Protein 7W5C (pdb70)

B-factor: mean 49.22, std 22.4, range [16.49, 152.86]

Sequence (368 aa):
GVATHGGSYVQYNVYGNLFEVSRKYVPPLRPIGRGAYGIVCAATNSETGEEVAIKKIGNAFDNIIDAKRTLREIKLLKHMDHENVIAVKDIIKPPQRENFNDVYIVYELMDTDLHQIIRSNQPLTDDHCRFFLYQLLRGLKYVHSANVLHRDLKPSNLLLNANCDLKLGDFGLARTKSETDFMTEYVVTRWYRAPELLLNCSEYTAAIDIWSVGCILGETMTREPLFPGKDYVHQLRLITELIGSPDDSSLGFLRSDNARRYVRQLPQYPRQNFAARFPNMSAGAVDLLEKMLVFDPSRRITVDEALCHPYLAPLHDINEEPVCVRPFNFDFEQPTLTEENIKELIYRETVKFNPIHRDLKPSNLLIN

Radius of gyration: 21.44 Å; Cα contacts (8 Å, |Δi|>4): 614; chains: 2; bounding box: 55×54×55 Å

Foldseek 3Di:
DDADPVNQWDWDQDPNDIDIFGNQWADPWAFADDFPFWGWIWTARNVVGAIKIKTKGFQQLVFLLSLQLVLQQVQLQCQDDDQQAWHWDAKGFDSDLVDDGMTITITHDFDHWQLCVLQDDDDCDLVLLLLLLLSVLLVVQAQVLLQKAQQDDDRRQWGAHPVSRTHGHRSSQMDGLPQQAQDDDDGPDPLQFAPCNLLRPRHDGSLRVLSSSLQRSVCSQVSDRQQRAPDSLSRLQSLCQAAWQDDPVLCVSDDDVVSVVSSVVHDGHHGDDQCVVRPPDDPLSSVLSNQSSRNRSVRHDHSVVSLVRPSNVVPRDVVRRDYDPNHDDDDSPDPPDHSSVSSVVVSVVNVVRVD/DDPVDPDDDDDDD

Solvent-accessible surface area: 17237 Å² total; per-residue (Å²): 84,100,69,34,87,87,34,46,18,18,60,21,110,10,202,53,58,96,4,41,2,22,156,45,3,47,62,107,47,111,61,55,35,185,49,58,69,8,30,25,2,0,1,31,12,65,121,84,66,69,90,2,7,4,25,28,7,39,102,1,20,79,62,55,89,36,0,30,19,2,0,13,1,0,46,2,4,78,56,13,127,20,124,3,5,3,45,22,86,7,0,8,52,9,42,94,67,148,115,3,74,46,1,15,0,0,16,37,38,16,74,16,18,1,79,88,4,4,177,38,163,24,101,24,66,57,46,5,6,35,23,6,6,13,10,2,0,34,0,0,39,17,0,15,38,0,66,0,0,0,12,12,1,27,3,48,9,1,46,0,36,31,80,0,55,1,34,0,4,30,0,1,10,0,6,14,95,108,21,21,65,126,72,41,21,148,11,90,29,48,81,16,18,0,0,3,9,18,15,93,8,49,107,9,76,25,12,2,0,1,0,6,0,0,2,6,3,0,5,4,32,41,65,112,37,30,3,51,0,176,70,104,72,49,0,1,79,38,0,1,47,10,11,4,30,9,81,109,72,16,3,50,48,7,174,48,115,101,17,74,124,63,3,105,144,18,69,96,62,108,137,63,96,3,64,76,114,11,74,160,78,35,84,22,0,14,58,0,0,49,91,0,2,36,11,13,20,100,151,13,22,68,10,83,98,0,3,87,9,97,5,0,64,77,23,56,56,126,120,100,7,65,72,14,128,186,70,14,126,56,71,2,69,77,132,100,24,64,60,96,50,0,28,64,49,0,47,146,6,0,49,138,60,35,150,134,138,223,136,18,69,16,76,107,8,126,59,196

CATH classification: 1.10.510.10

Structure (mmCIF, N/CA/C/O backbone):
data_7W5C
#
_entry.id   7W5C
#
_cell.length_a   132.950
_cell.length_b   132.950
_cell.length_c   132.950
_cell.angle_alpha   90.00
_cell.angle_beta   90.00
_cell.angle_gamma   90.00
#
_symmetry.space_group_name_H-M   'I 2 3'
#
loop_
_entity.id
_entity.type
_entity.pdbx_description
1 polymer 'Mitogen-activated protein kinase 4'
2 polymer 'Mitogen-activated protein kinase kinase 1'
3 non-polymer 'PHOSPHOAMINOPHOSPHONIC ACID-ADENYLATE ESTER'
4 non-polymer 'MAGNESIUM ION'
5 water water
#
loop_
_atom_site.group_PDB
_atom_site.id
_atom_site.type_symbol
_atom_site.label_atom_id
_atom_site.label_alt_id
_atom_site.label_comp_id
_atom_site.label_asym_id
_atom_site.label_entity_id
_atom_site.label_seq_id
_atom_site.pdbx_PDB_ins_code
_atom_site.Cartn_x
_atom_site.Cartn_y
_atom_site.Cartn_z
_atom_site.occupancy
_atom_site.B_iso_or_equiv
_atom_site.auth_seq_id
_atom_site.auth_comp_id
_atom_site.auth_asym_id
_atom_site.auth_atom_id
_atom_site.pdbx_PDB_model_num
ATOM 1 N N . GLY A 1 1 ? 62.438 49.915 54.079 1.00 87.36 18 GLY A N 1
ATOM 2 C CA . GLY A 1 1 ? 63.579 50.546 53.439 1.00 84.64 18 GLY A CA 1
ATOM 3 C C . GLY A 1 1 ? 64.609 51.026 54.437 1.00 82.83 18 GLY A C 1
ATOM 4 O O . GLY A 1 1 ? 64.301 51.405 55.564 1.00 89.37 18 GLY A O 1
ATOM 5 N N . VAL A 1 2 ? 65.836 50.991 53.960 1.00 80.36 19 VAL A N 1
ATOM 6 C CA . VAL A 1 2 ? 67.004 51.387 54.684 1.00 82.08 19 VAL A CA 1
ATOM 7 C C . VAL A 1 2 ? 67.686 52.282 53.717 1.00 86.04 19 VAL A C 1
ATOM 8 O O . VAL A 1 2 ? 68.129 51.825 52.687 1.00 96.71 19 VAL A O 1
ATOM 12 N N . ALA A 1 3 ? 67.773 53.555 54.024 1.00 77.02 20 ALA A N 1
ATOM 13 C CA . ALA A 1 3 ? 68.425 54.471 53.114 1.00 74.67 20 ALA A CA 1
ATOM 14 C C . ALA A 1 3 ? 69.911 54.225 53.109 1.00 70.77 20 ALA A C 1
ATOM 15 O O . ALA A 1 3 ? 70.459 53.950 54.139 1.00 68.82 20 ALA A O 1
ATOM 17 N N . THR A 1 4 ? 70.575 54.314 51.963 1.00 66.77 21 THR A N 1
ATOM 18 C CA . THR A 1 4 ? 72.012 54.159 52.000 1.00 73.36 21 THR A CA 1
ATOM 19 C C . THR A 1 4 ? 72.651 55.210 51.112 1.00 72.29 21 THR A C 1
ATOM 20 O O . THR A 1 4 ? 71.966 56.026 50.493 1.00 71.59 21 THR A O 1
ATOM 24 N N . HIS A 1 5 ? 73.979 55.151 51.027 1.00 75.89 22 HIS A N 1
ATOM 25 C CA . HIS A 1 5 ? 74.768 56.059 50.198 1.00 78.96 22 HIS A CA 1
ATOM 26 C C . HIS A 1 5 ? 74.341 57.511 50.414 1.00 84.09 22 HIS A C 1
ATOM 27 O O . HIS A 1 5 ? 74.144 58.281 49.470 1.00 78.62 22 HIS A O 1
ATOM 34 N N . GLY A 1 6 ? 74.182 57.873 51.689 1.00 96.46 23 GLY A N 1
ATOM 35 C CA . GLY A 1 6 ? 73.802 59.220 52.069 1.00 95.24 23 GLY A CA 1
ATOM 36 C C . GLY A 1 6 ? 72.332 59.546 51.945 1.00 91.29 23 GLY A C 1
ATOM 37 O O . GLY A 1 6 ? 71.966 60.724 51.989 1.00 92.49 23 GLY A O 1
ATOM 38 N N . GLY A 1 7 ? 71.472 58.540 51.800 1.00 83.25 24 GLY A N 1
ATOM 39 C CA . GLY A 1 7 ? 70.063 58.771 51.578 1.00 78.58 24 GLY A CA 1
ATOM 40 C C . GLY A 1 7 ? 69.659 58.873 50.125 1.00 77.97 24 GLY A C 1
ATOM 41 O O . GLY A 1 7 ? 68.460 58.991 49.840 1.00 82.37 24 GLY A O 1
ATOM 42 N N . SER A 1 8 ? 70.617 58.822 49.196 1.00 70.59 25 SER A N 1
ATOM 43 C CA . SER A 1 8 ? 70.294 58.933 47.775 1.00 67.99 25 SER A CA 1
ATOM 44 C C . SER A 1 8 ? 69.647 57.661 47.235 1.00 58.90 25 SER A C 1
ATOM 45 O O . SER A 1 8 ? 68.927 57.709 46.231 1.00 55.44 25 SER A O 1
ATOM 48 N N . TYR A 1 9 ? 69.901 56.523 47.873 1.00 46.29 26 TYR A N 1
ATOM 49 C CA . TYR A 1 9 ? 69.291 55.263 47.495 1.00 45.70 26 TYR A CA 1
ATOM 50 C C . TYR A 1 9 ? 68.652 54.644 48.723 1.00 51.09 26 TYR A C 1
ATOM 51 O O . TYR A 1 9 ? 68.928 55.030 49.859 1.00 58.81 26 TYR A O 1
ATOM 60 N N . VAL A 1 10 ? 67.790 53.675 48.476 1.00 52.86 27 VAL A N 1
ATOM 61 C CA . VAL A 1 10 ? 67.093 52.957 49.529 1.00 53.23 27 VAL A CA 1
ATOM 62 C C . VAL A 1 10 ? 67.040 51.504 49.094 1.00 51.41 27 VAL A C 1
ATOM 63 O O . VAL A 1 10 ? 66.847 51.207 47.909 1.00 49.13 27 VAL A O 1
ATOM 67 N N . GLN A 1 11 ? 67.277 50.604 50.041 1.00 48.12 28 GLN A N 1
ATOM 68 C CA . GLN A 1 11 ? 67.144 49.177 49.811 1.00 52.22 28 GLN A CA 1
ATOM 69 C C . GLN A 1 11 ? 65.816 48.707 50.370 1.00 48.72 28 GLN A C 1
ATOM 70 O O . GLN A 1 11 ? 65.419 49.099 51.473 1.00 51.17 28 GLN A O 1
ATOM 76 N N . TYR A 1 12 ? 65.135 47.872 49.602 1.00 40.16 29 TYR A N 1
ATOM 77 C CA . TYR A 1 12 ? 63.899 47.249 50.032 1.00 41.35 29 TYR A CA 1
ATOM 78 C C . TYR A 1 12 ? 64.089 45.744 49.997 1.00 47.47 29 TYR A C 1
ATOM 79 O O . TYR A 1 12 ? 64.822 45.220 49.157 1.00 53.15 29 TYR A O 1
ATOM 88 N N . ASN A 1 13 ? 63.438 45.045 50.914 1.00 46.23 30 ASN A N 1
ATOM 89 C CA . ASN A 1 13 ? 63.485 43.594 50.928 1.00 42.05 30 ASN A CA 1
ATOM 90 C C . ASN A 1 13 ? 62.193 43.092 50.302 1.00 45.44 30 ASN A C 1
ATOM 91 O O . ASN A 1 13 ? 61.114 43.285 50.864 1.00 47.47 30 ASN A O 1
ATOM 96 N N . VAL A 1 14 ? 62.304 42.443 49.144 1.00 51.96 31 VAL A N 1
ATOM 97 C CA . VAL A 1 14 ? 61.155 41.891 48.430 1.00 43.71 31 VAL A CA 1
ATOM 98 C C . VAL A 1 14 ? 61.331 40.378 48.401 1.00 43.85 31 VAL A C 1
ATOM 99 O O . VAL A 1 14 ? 62.066 39.843 47.565 1.00 45.02 31 VAL A O 1
ATOM 103 N N . TYR A 1 15 ? 60.658 39.686 49.321 1.00 48.47 32 TYR A N 1
ATOM 104 C CA . TYR A 1 15 ? 60.723 38.223 49.440 1.00 44.05 32 TYR A CA 1
ATOM 105 C C . TYR A 1 15 ? 62.163 37.704 49.432 1.00 42.90 32 TYR A C 1
ATOM 106 O O . TYR A 1 15 ? 62.486 36.697 48.804 1.00 38.48 32 TYR A O 1
ATOM 115 N N . GLY A 1 16 ? 63.036 38.381 50.178 1.00 40.66 33 GLY A N 1
ATOM 116 C CA . GLY A 1 16 ? 64.410 37.984 50.314 1.00 46.45 33 GLY A CA 1
ATOM 117 C C . GLY A 1 16 ? 65.351 38.689 49.356 1.00 58.90 33 GLY A C 1
ATOM 118 O O . GLY A 1 16 ? 66.526 38.886 49.691 1.00 67.71 33 GLY A O 1
ATOM 119 N N . ASN A 1 17 ? 64.865 39.083 48.181 1.00 50.67 34 ASN A N 1
ATOM 120 C CA . ASN A 1 17 ? 65.704 39.801 47.233 1.00 52.05 34 ASN A CA 1
ATOM 121 C C . ASN A 1 17 ? 65.755 41.278 47.588 1.00 46.06 34 ASN A C 1
ATOM 122 O O . ASN A 1 17 ? 64.716 41.918 47.803 1.00 44.56 34 ASN A O 1
ATOM 127 N N . LEU A 1 18 ? 66.972 41.804 47.666 1.00 43.09 35 LEU A N 1
ATOM 128 C CA . LEU A 1 18 ? 67.220 43.200 47.993 1.00 48.22 35 LEU A CA 1
ATOM 129 C C . LEU A 1 18 ? 67.165 44.032 46.719 1.00 48.42 35 LEU A C 1
ATOM 130 O O . LEU A 1 18 ? 67.964 43.828 45.797 1.00 54.31 35 LEU A O 1
ATOM 135 N N . PHE A 1 19 ? 66.212 44.950 46.660 1.00 47.30 36 PHE A N 1
ATOM 136 C CA . PHE A 1 19 ? 66.165 45.973 45.628 1.00 49.03 36 PHE A CA 1
ATOM 137 C C . PHE A 1 19 ? 66.814 47.231 46.187 1.00 46.12 36 PHE A C 1
ATOM 138 O O . PHE A 1 19 ? 66.350 47.770 47.194 1.00 45.95 36 PHE A O 1
ATOM 146 N N . GLU A 1 20 ? 67.880 47.694 45.549 1.00 42.98 37 GLU A N 1
ATOM 147 C CA . GLU A 1 20 ? 68.460 48.997 45.865 1.00 46.39 37 GLU A CA 1
ATOM 148 C C . GLU A 1 20 ? 68.161 49.941 44.710 1.00 45.88 37 GLU A C 1
ATOM 149 O O . GLU A 1 20 ? 68.671 49.754 43.602 1.00 42.70 37 GLU A O 1
ATOM 155 N N . VAL A 1 21 ? 67.344 50.960 44.977 1.00 41.35 38 VAL A N 1
ATOM 156 C CA . VAL A 1 21 ? 66.831 51.847 43.944 1.00 38.42 38 VAL A CA 1
ATOM 157 C C . VAL A 1 21 ? 66.949 53.279 44.443 1.00 42.92 38 VAL A C 1
ATOM 158 O O . VAL A 1 21 ? 67.120 53.532 45.640 1.00 47.00 38 VAL A O 1
ATOM 162 N N . SER A 1 22 ? 66.831 54.223 43.509 1.00 41.74 39 SER A N 1
ATOM 163 C CA . SER A 1 22 ? 66.900 55.627 43.877 1.00 38.82 39 SER A CA 1
ATOM 164 C C . SER A 1 22 ? 65.684 56.017 44.712 1.00 44.87 39 SER A C 1
ATOM 165 O O . SER A 1 22 ? 64.630 55.369 44.677 1.00 44.27 39 SER A O 1
ATOM 168 N N . ARG A 1 23 ? 65.853 57.100 45.475 1.00 44.37 40 ARG A N 1
ATOM 169 C CA . ARG A 1 23 ? 64.954 57.409 46.584 1.00 47.96 40 ARG A CA 1
ATOM 170 C C . ARG A 1 23 ? 63.528 57.685 46.126 1.00 42.40 40 ARG A C 1
ATOM 171 O O . ARG A 1 23 ? 62.588 57.497 46.904 1.00 38.29 40 ARG A O 1
ATOM 179 N N . LYS A 1 24 ? 63.336 58.148 44.888 1.00 44.93 41 LYS A N 1
ATOM 180 C CA . LYS A 1 24 ? 61.989 58.520 44.461 1.00 42.87 41 LYS A CA 1
ATOM 181 C C . LYS A 1 24 ? 61.071 57.317 44.289 1.00 43.04 41 LYS A C 1
ATOM 182 O O . LYS A 1 24 ? 59.854 57.502 44.189 1.00 47.56 41 LYS A O 1
ATOM 188 N N . TYR A 1 25 ? 61.618 56.106 44.242 1.00 38.51 42 TYR A N 1
ATOM 189 C CA . TYR A 1 25 ? 60.819 54.891 44.131 1.00 37.17 42 TYR A CA 1
ATOM 190 C C . TYR A 1 25 ? 60.461 54.398 45.528 1.00 43.21 42 TYR A C 1
ATOM 191 O O . TYR A 1 25 ? 61.353 54.078 46.325 1.00 40.71 42 TYR A O 1
ATOM 200 N N . VAL A 1 26 ? 59.162 54.339 45.812 1.00 39.58 43 VAL A N 1
ATOM 201 C CA . VAL A 1 26 ? 58.646 54.003 47.139 1.00 46.37 43 VAL A CA 1
ATOM 202 C C . VAL A 1 26 ? 57.641 52.866 47.014 1.00 45.95 43 VAL A C 1
ATOM 203 O O . VAL A 1 26 ? 57.109 52.597 45.926 1.00 41.97 43 VAL A O 1
ATOM 207 N N . PRO A 1 27 ? 57.336 52.183 48.131 1.00 49.30 44 PRO A N 1
ATOM 208 C CA . PRO A 1 27 ? 56.284 51.162 48.178 1.00 51.03 44 PRO A CA 1
ATOM 209 C C . PRO A 1 27 ? 54.885 51.758 48.022 1.00 48.92 44 PRO A C 1
ATOM 210 O O . PRO A 1 27 ? 54.777 52.980 47.991 1.00 47.90 44 PRO A O 1
ATOM 214 N N . PRO A 1 28 ? 53.830 50.917 47.898 1.00 52.91 45 PRO A N 1
ATOM 215 C CA . PRO A 1 28 ? 53.794 49.441 47.930 1.00 45.42 45 PRO A CA 1
ATOM 216 C C . PRO A 1 28 ? 54.620 48.786 46.825 1.00 51.70 45 PRO A C 1
ATOM 217 O O . PRO A 1 28 ? 54.657 49.280 45.705 1.00 53.82 45 PRO A O 1
ATOM 221 N N . LEU A 1 29 ? 55.302 47.701 47.177 1.00 53.82 46 LEU A N 1
ATOM 222 C CA . LEU A 1 29 ? 56.123 46.921 46.262 1.00 47.31 46 LEU A CA 1
ATOM 223 C C . LEU A 1 29 ? 55.433 45.588 46.027 1.00 55.66 46 LEU A C 1
ATOM 224 O O . LEU A 1 29 ? 55.247 44.806 46.963 1.00 66.14 46 LEU A O 1
ATOM 229 N N . ARG A 1 30 ? 55.063 45.328 44.782 1.00 53.88 47 ARG A N 1
ATOM 230 C CA . ARG A 1 30 ? 54.303 44.143 44.432 1.00 46.84 47 ARG A CA 1
ATOM 231 C C . ARG A 1 30 ? 55.139 43.289 43.485 1.00 47.49 47 ARG A C 1
ATOM 232 O O . ARG A 1 30 ? 55.469 43.749 42.380 1.00 44.72 47 ARG A O 1
ATOM 240 N N . PRO A 1 31 ? 55.543 42.079 43.874 1.00 47.17 48 PRO A N 1
ATOM 241 C CA . PRO A 1 31 ? 56.183 41.160 42.918 1.00 34.93 48 PRO A CA 1
ATOM 242 C C . PRO A 1 31 ? 55.208 40.816 41.807 1.00 35.13 48 PRO A C 1
ATOM 243 O O . PRO A 1 31 ? 54.102 40.345 42.070 1.00 38.77 48 PRO A O 1
ATOM 247 N N . ILE A 1 32 ? 55.609 41.049 40.554 1.00 29.46 49 ILE A N 1
ATOM 248 C CA . ILE A 1 32 ? 54.710 40.797 39.431 1.00 37.50 49 ILE A CA 1
ATOM 249 C C . ILE A 1 32 ? 55.302 39.854 38.394 1.00 39.94 49 ILE A C 1
ATOM 250 O O . ILE A 1 32 ? 54.663 39.602 37.370 1.00 46.35 49 ILE A O 1
ATOM 255 N N . GLY A 1 33 ? 56.489 39.316 38.626 1.00 36.28 50 GLY A N 1
ATOM 256 C CA . GLY A 1 33 ? 57.023 38.348 37.705 1.00 38.86 50 GLY A CA 1
ATOM 257 C C . GLY A 1 33 ? 58.477 38.026 37.963 1.00 42.79 50 GLY A C 1
ATOM 258 O O . GLY A 1 33 ? 59.196 38.792 38.609 1.00 46.59 50 GLY A O 1
ATOM 259 N N . ARG A 1 34 ? 58.904 36.873 37.462 1.00 44.63 51 ARG A N 1
ATOM 260 C CA . ARG A 1 34 ? 60.282 36.410 37.589 1.00 48.22 51 ARG A CA 1
ATOM 261 C C . ARG A 1 34 ? 60.596 35.597 36.345 1.00 51.86 51 ARG A C 1
ATOM 262 O O . ARG A 1 34 ? 59.883 34.639 36.038 1.00 56.32 51 ARG A O 1
ATOM 270 N N . GLY A 1 35 ? 61.641 35.991 35.617 1.00 45.59 52 GLY A N 1
ATOM 271 C CA . GLY A 1 35 ? 62.104 35.263 34.471 1.00 40.50 52 GLY A CA 1
ATOM 272 C C . GLY A 1 35 ? 63.454 34.614 34.701 1.00 46.21 52 GLY A C 1
ATOM 273 O O . GLY A 1 35 ? 63.909 34.426 35.838 1.00 50.86 52 GLY A O 1
ATOM 274 N N . ALA A 1 36 ? 64.118 34.279 33.596 1.00 44.86 53 ALA A N 1
ATOM 275 C CA . ALA A 1 36 ? 65.440 33.674 33.679 1.00 43.80 53 ALA A CA 1
ATOM 276 C C . ALA A 1 36 ? 66.494 34.681 34.121 1.00 47.25 53 ALA A C 1
ATOM 277 O O . ALA A 1 36 ? 67.500 34.302 34.727 1.00 47.20 53 ALA A O 1
ATOM 279 N N . TYR A 1 37 ? 66.285 35.961 33.840 1.00 53.31 54 TYR A N 1
ATOM 280 C CA . TYR A 1 37 ? 67.301 36.963 34.115 1.00 54.88 54 TYR A CA 1
ATOM 281 C C . TYR A 1 37 ? 66.835 38.071 35.038 1.00 50.07 54 TYR A C 1
ATOM 282 O O . TYR A 1 37 ? 67.641 38.567 35.825 1.00 63.83 54 TYR A O 1
ATOM 291 N N . GLY A 1 38 ? 65.577 38.469 34.975 1.00 42.54 55 GLY A N 1
ATOM 292 C CA . GLY A 1 38 ? 65.078 39.577 35.774 1.00 46.85 55 GLY A CA 1
ATOM 293 C C . GLY A 1 38 ? 64.076 39.135 36.823 1.00 46.96 55 GLY A C 1
ATOM 294 O O . GLY A 1 38 ? 63.283 38.221 36.585 1.00 47.32 55 GLY A O 1
ATOM 295 N N . ILE A 1 39 ? 64.132 39.781 37.989 1.00 52.45 56 ILE A N 1
ATOM 296 C CA . ILE A 1 39 ? 63.046 39.770 38.964 1.00 42.69 56 ILE A CA 1
ATOM 297 C C . ILE A 1 39 ? 62.372 41.134 38.917 1.00 41.13 56 ILE A C 1
ATOM 298 O O . ILE A 1 39 ? 63.043 42.171 39.012 1.00 43.36 56 ILE A O 1
ATOM 303 N N . VAL A 1 40 ? 61.046 41.131 38.773 1.00 35.20 57 VAL A N 1
ATOM 304 C CA . VAL A 1 40 ? 60.288 42.318 38.412 1.00 34.96 57 VAL A CA 1
ATOM 305 C C . VAL A 1 40 ? 59.313 42.654 39.520 1.00 38.19 57 VAL A C 1
ATOM 306 O O . VAL A 1 40 ? 58.562 41.789 39.986 1.00 35.12 57 VAL A O 1
ATOM 310 N N . CYS A 1 41 ? 59.281 43.929 39.883 1.00 40.07 58 CYS A N 1
ATOM 311 C CA . CYS A 1 41 ? 58.513 44.405 41.016 1.00 41.43 58 CYS A CA 1
ATOM 312 C C . CYS A 1 41 ? 57.869 45.739 40.668 1.00 33.34 58 CYS A C 1
ATOM 313 O O . CYS A 1 41 ? 58.554 46.657 40.207 1.00 38.92 58 CYS A O 1
ATOM 316 N N . ALA A 1 42 ? 56.559 45.841 40.878 1.00 34.65 59 ALA A N 1
ATOM 317 C CA . ALA A 1 42 ? 55.879 47.122 40.738 1.00 40.70 59 ALA A CA 1
ATOM 318 C C . ALA A 1 42 ? 56.183 48.016 41.934 1.00 39.24 59 ALA A C 1
ATOM 319 O O . ALA A 1 42 ? 56.340 47.544 43.063 1.00 44.36 59 ALA A O 1
ATOM 321 N N . ALA A 1 43 ? 56.252 49.319 41.675 1.00 32.34 60 ALA A N 1
ATOM 322 C CA . ALA A 1 43 ? 56.529 50.317 42.702 1.00 33.77 60 ALA A CA 1
ATOM 323 C C . ALA A 1 43 ? 55.893 51.627 42.271 1.00 37.56 60 ALA A C 1
ATOM 324 O O . ALA A 1 43 ? 55.344 51.739 41.171 1.00 39.17 60 ALA A O 1
ATOM 326 N N . THR A 1 44 ? 56.020 52.639 43.121 1.00 36.42 61 THR A N 1
ATOM 327 C CA . THR A 1 44 ? 55.515 53.973 42.833 1.00 35.50 61 THR A CA 1
ATOM 328 C C . THR A 1 44 ? 56.671 54.937 42.601 1.00 40.35 61 THR A C 1
ATOM 329 O O . THR A 1 44 ? 57.659 54.928 43.344 1.00 46.69 61 THR A O 1
ATOM 333 N N . ASN A 1 45 ? 56.558 55.767 41.565 1.00 41.30 62 ASN A N 1
ATOM 334 C CA . ASN A 1 45 ? 57.434 56.927 41.437 1.00 43.51 62 ASN A CA 1
ATOM 335 C C . ASN A 1 45 ? 56.766 58.079 42.175 1.00 46.52 62 ASN A C 1
ATOM 336 O O . ASN A 1 45 ? 55.758 58.619 41.706 1.00 45.74 62 ASN A O 1
ATOM 341 N N . SER A 1 46 ? 57.327 58.455 43.333 1.00 43.75 63 SER A N 1
ATOM 342 C CA . SER A 1 46 ? 56.725 59.504 44.149 1.00 50.50 63 SER A CA 1
ATOM 343 C C . SER A 1 46 ? 56.883 60.883 43.533 1.00 56.94 63 SER A C 1
ATOM 344 O O . SER A 1 46 ? 56.095 61.783 43.846 1.00 64.06 63 SER A O 1
ATOM 347 N N . GLU A 1 47 ? 57.885 61.074 42.677 1.00 58.51 64 GLU A N 1
ATOM 348 C CA . GLU A 1 47 ? 58.059 62.375 42.047 1.00 58.27 64 GLU A CA 1
ATOM 349 C C . GLU A 1 47 ? 57.007 62.624 40.974 1.00 62.47 64 GLU A C 1
ATOM 350 O O . GLU A 1 47 ? 56.648 63.777 40.718 1.00 67.95 64 GLU A O 1
ATOM 356 N N . THR A 1 48 ? 56.495 61.575 40.333 1.00 59.09 65 THR A N 1
ATOM 357 C CA . THR A 1 48 ? 55.494 61.768 39.296 1.00 52.32 65 THR A CA 1
ATOM 358 C C . THR A 1 48 ? 54.130 61.204 39.655 1.00 49.04 65 THR A C 1
ATOM 359 O O . THR A 1 48 ? 53.171 61.427 38.908 1.00 58.31 65 THR A O 1
ATOM 363 N N . GLY A 1 49 ? 54.007 60.509 40.779 1.00 43.26 66 GLY A N 1
ATOM 364 C CA . GLY A 1 49 ? 52.743 59.890 41.122 1.00 38.75 66 GLY A CA 1
ATOM 365 C C . GLY A 1 49 ? 52.320 58.754 40.211 1.00 46.88 66 GLY A C 1
ATOM 366 O O . GLY A 1 49 ? 51.119 58.563 40.005 1.00 47.97 66 GLY A O 1
ATOM 367 N N . GLU A 1 50 ? 53.269 57.975 39.678 1.00 42.17 67 GLU A N 1
ATOM 368 C CA . GLU A 1 50 ? 52.962 56.872 38.775 1.00 40.92 67 GLU A CA 1
ATOM 369 C C . GLU A 1 50 ? 53.414 55.534 39.349 1.00 43.08 67 GLU A C 1
ATOM 370 O O . GLU A 1 50 ? 54.403 55.444 40.081 1.00 42.45 67 GLU A O 1
ATOM 376 N N . GLU A 1 51 ? 52.675 54.495 38.996 1.00 46.99 68 GLU A N 1
ATOM 377 C CA . GLU A 1 51 ? 53.117 53.129 39.224 1.00 45.12 68 GLU A CA 1
ATOM 378 C C . GLU A 1 51 ? 54.034 52.703 38.080 1.00 39.64 68 GLU A C 1
ATOM 379 O O . GLU A 1 51 ? 53.840 53.105 36.926 1.00 41.16 68 GLU A O 1
ATOM 385 N N . VAL A 1 52 ? 55.069 51.921 38.409 1.00 32.64 69 VAL A N 1
ATOM 386 C CA . VAL A 1 52 ? 56.089 51.528 37.441 1.00 33.23 69 VAL A CA 1
ATOM 387 C C . VAL A 1 52 ? 56.460 50.080 37.712 1.00 34.32 69 VAL A C 1
ATOM 388 O O . VAL A 1 52 ? 56.184 49.544 38.782 1.00 34.84 69 VAL A O 1
ATOM 392 N N . ALA A 1 53 ? 57.067 49.433 36.717 1.00 28.58 70 ALA A N 1
ATOM 393 C CA . ALA A 1 53 ? 57.619 48.091 36.880 1.00 27.68 70 ALA A CA 1
ATOM 394 C C . ALA A 1 53 ? 59.147 48.191 36.912 1.00 31.77 70 ALA A C 1
ATOM 395 O O . ALA A 1 53 ? 59.764 48.653 35.947 1.00 29.88 70 ALA A O 1
ATOM 397 N N . ILE A 1 54 ? 59.754 47.801 38.032 1.00 31.43 71 ILE A N 1
ATOM 398 C CA . ILE A 1 54 ? 61.203 47.822 38.181 1.00 29.84 71 ILE A CA 1
ATOM 399 C C . ILE A 1 54 ? 61.699 46.403 38.015 1.00 35.36 71 ILE A C 1
ATOM 400 O O . ILE A 1 54 ? 61.337 45.525 38.808 1.00 39.82 71 ILE A O 1
ATOM 405 N N . LYS A 1 55 ? 62.535 46.171 37.009 1.00 29.02 72 LYS A N 1
ATOM 406 C CA . LYS A 1 55 ? 63.124 44.856 36.795 1.00 31.20 72 LYS A CA 1
ATOM 407 C C . LYS A 1 55 ? 64.562 44.872 37.296 1.00 37.51 72 LYS A C 1
ATOM 408 O O . LYS A 1 55 ? 65.394 45.633 36.782 1.00 37.94 72 LYS A O 1
ATOM 414 N N . LYS A 1 56 ? 64.856 44.045 38.289 1.00 38.34 73 LYS A N 1
ATOM 415 C CA . LYS A 1 56 ? 66.233 43.879 38.751 1.00 36.39 73 LYS A CA 1
ATOM 416 C C . LYS A 1 56 ? 66.885 42.756 37.962 1.00 42.28 73 LYS A C 1
ATOM 417 O O . LYS A 1 56 ? 66.365 41.630 37.931 1.00 43.33 73 LYS A O 1
ATOM 423 N N . ILE A 1 57 ? 68.014 43.058 37.327 1.00 35.77 74 ILE A N 1
ATOM 424 C CA . ILE A 1 57 ? 68.826 42.055 36.652 1.00 36.10 74 ILE A CA 1
ATOM 425 C C . ILE A 1 57 ? 70.082 41.875 37.495 1.00 40.48 74 ILE A C 1
ATOM 426 O O . ILE A 1 57 ? 70.983 42.725 37.490 1.00 39.89 74 ILE A O 1
ATOM 431 N N . GLY A 1 58 ? 70.135 40.774 38.246 1.00 39.39 75 GLY A N 1
ATOM 432 C CA . GLY A 1 58 ? 71.277 40.525 39.115 1.00 41.76 75 GLY A CA 1
ATOM 433 C C . GLY A 1 58 ? 72.478 40.023 38.321 1.00 44.24 75 GLY A C 1
ATOM 434 O O . GLY A 1 58 ? 72.349 39.197 37.417 1.00 41.74 75 GLY A O 1
ATOM 435 N N . ASN A 1 59 ? 73.661 40.538 38.669 1.00 38.40 76 ASN A N 1
ATOM 436 C CA . ASN A 1 59 ? 74.915 40.028 38.102 1.00 45.27 76 ASN A CA 1
ATOM 437 C C . ASN A 1 59 ? 74.907 40.172 36.587 1.00 52.19 76 ASN A C 1
ATOM 438 O O . ASN A 1 59 ? 75.151 39.214 35.852 1.00 60.11 76 ASN A O 1
ATOM 443 N N . ALA A 1 60 ? 74.577 41.377 36.117 1.00 47.94 77 ALA A N 1
ATOM 444 C CA . ALA A 1 60 ? 74.326 41.546 34.693 1.00 54.12 77 ALA A CA 1
ATOM 445 C C . ALA A 1 60 ? 75.597 41.429 33.871 1.00 55.60 77 ALA A C 1
ATOM 446 O O . ALA A 1 60 ? 75.521 41.071 32.695 1.00 57.53 77 ALA A O 1
ATOM 448 N N . PHE A 1 61 ? 76.755 41.679 34.472 1.00 59.82 78 PHE A N 1
ATOM 449 C CA . PHE A 1 61 ? 78.016 41.780 33.751 1.00 64.90 78 PHE A CA 1
ATOM 450 C C . PHE A 1 61 ? 78.984 40.662 34.130 1.00 71.28 78 PHE A C 1
ATOM 451 O O . PHE A 1 61 ? 80.198 40.862 34.180 1.00 79.42 78 PHE A O 1
ATOM 459 N N . ASP A 1 62 ? 78.462 39.465 34.400 1.00 70.49 79 ASP A N 1
ATOM 460 C CA . ASP A 1 62 ? 79.337 38.371 34.808 1.00 71.90 79 ASP A CA 1
ATOM 461 C C . ASP A 1 62 ? 80.046 37.742 33.613 1.00 74.11 79 ASP A C 1
ATOM 462 O O . ASP A 1 62 ? 81.197 37.311 33.730 1.00 76.68 79 ASP A O 1
ATOM 467 N N . ASN A 1 63 ? 79.379 37.678 32.463 1.00 69.85 80 ASN A N 1
ATOM 468 C CA . ASN A 1 63 ? 79.988 37.181 31.240 1.00 64.94 80 ASN A CA 1
ATOM 469 C C . ASN A 1 63 ? 79.456 37.974 30.052 1.00 63.35 80 ASN A C 1
ATOM 470 O O . ASN A 1 63 ? 78.472 38.713 30.158 1.00 62.15 80 ASN A O 1
ATOM 475 N N . ILE A 1 64 ? 80.104 37.785 28.898 1.00 52.76 81 ILE A N 1
ATOM 476 C CA . ILE A 1 64 ? 79.798 38.605 27.729 1.00 51.81 81 ILE A CA 1
ATOM 477 C C . ILE A 1 64 ? 78.385 38.339 27.203 1.00 52.12 81 ILE A C 1
ATOM 478 O O . ILE A 1 64 ? 77.746 39.243 26.664 1.00 51.83 81 ILE A O 1
ATOM 483 N N . ILE A 1 65 ? 77.855 37.128 27.381 1.00 57.27 82 ILE A N 1
ATOM 484 C CA . ILE A 1 65 ? 76.539 36.819 26.829 1.00 54.69 82 ILE A CA 1
ATOM 485 C C . ILE A 1 65 ? 75.439 37.499 27.631 1.00 53.27 82 ILE A C 1
ATOM 486 O O . ILE A 1 65 ? 74.484 38.032 27.057 1.00 53.45 82 ILE A O 1
ATOM 491 N N . ASP A 1 66 ? 75.542 37.492 28.962 1.00 58.87 83 ASP A N 1
ATOM 492 C CA . ASP A 1 66 ? 74.548 38.192 29.776 1.00 56.59 83 ASP A CA 1
ATOM 493 C C . ASP A 1 66 ? 74.635 39.700 29.578 1.00 48.68 83 ASP A C 1
ATOM 494 O O . ASP A 1 66 ? 73.608 40.386 29.535 1.00 47.49 83 ASP A O 1
ATOM 499 N N . ALA A 1 67 ? 75.858 40.225 29.458 1.00 43.84 84 ALA A N 1
ATOM 500 C CA . ALA A 1 67 ? 76.062 41.644 29.207 1.00 41.60 84 ALA A CA 1
ATOM 501 C C . ALA A 1 67 ? 75.367 42.085 27.922 1.00 44.92 84 ALA A C 1
ATOM 502 O O . ALA A 1 67 ? 74.663 43.104 27.898 1.00 48.54 84 ALA A O 1
ATOM 504 N N . LYS A 1 68 ? 75.557 41.329 26.839 1.00 34.87 85 LYS A N 1
ATOM 505 C CA . LYS A 1 68 ? 74.994 41.735 25.560 1.00 36.55 85 LYS A CA 1
ATOM 506 C C . LYS A 1 68 ? 73.469 41.717 25.594 1.00 34.15 85 LYS A C 1
ATOM 507 O O . LYS A 1 68 ? 72.827 42.625 25.062 1.00 37.66 85 LYS A O 1
ATOM 513 N N . ARG A 1 69 ? 72.872 40.718 26.249 1.00 37.60 86 ARG A N 1
ATOM 514 C CA . ARG A 1 69 ? 71.412 40.665 26.316 1.00 40.77 86 ARG A CA 1
ATOM 515 C C . ARG A 1 69 ? 70.857 41.884 27.045 1.00 39.22 86 ARG A C 1
ATOM 516 O O . ARG A 1 69 ? 69.878 42.494 26.598 1.00 42.16 86 ARG A O 1
ATOM 524 N N . THR A 1 70 ? 71.506 42.282 28.143 1.00 37.19 87 THR A N 1
ATOM 525 C CA . THR A 1 70 ? 71.120 43.508 28.831 1.00 39.39 87 THR A CA 1
ATOM 526 C C . THR A 1 70 ? 71.336 44.735 27.954 1.00 39.47 87 THR A C 1
ATOM 527 O O . THR A 1 70 ? 70.563 45.696 28.033 1.00 38.35 87 THR A O 1
ATOM 531 N N . LEU A 1 71 ? 72.378 44.730 27.116 1.00 35.66 88 LEU A N 1
ATOM 532 C CA . LEU A 1 71 ? 72.588 45.874 26.240 1.00 38.72 88 LEU A CA 1
ATOM 533 C C . LEU A 1 71 ? 71.537 45.921 25.130 1.00 36.68 88 LEU A C 1
ATOM 534 O O . LEU A 1 71 ? 71.094 47.010 24.740 1.00 35.49 88 LEU A O 1
ATOM 539 N N . ARG A 1 72 ? 71.122 44.754 24.617 1.00 30.44 89 ARG A N 1
ATOM 540 C CA . ARG A 1 72 ? 70.128 44.725 23.541 1.00 40.60 89 ARG A CA 1
ATOM 541 C C . ARG A 1 72 ? 68.778 45.182 24.047 1.00 33.26 89 ARG A C 1
ATOM 542 O O . ARG A 1 72 ? 68.066 45.933 23.370 1.00 38.11 89 ARG A O 1
ATOM 550 N N . GLU A 1 73 ? 68.393 44.683 25.218 1.00 33.56 90 GLU A N 1
ATOM 551 C CA . GLU A 1 73 ? 67.128 45.061 25.827 1.00 28.90 90 GLU A CA 1
ATOM 552 C C . GLU A 1 73 ? 67.022 46.569 25.929 1.00 34.31 90 GLU A C 1
ATOM 553 O O . GLU A 1 73 ? 66.000 47.167 25.575 1.00 42.03 90 GLU A O 1
ATOM 559 N N . ILE A 1 74 ? 68.095 47.206 26.389 1.00 29.14 91 ILE A N 1
ATOM 560 C CA . ILE A 1 74 ? 68.050 48.635 26.651 1.00 27.05 91 ILE A CA 1
ATOM 561 C C . ILE A 1 74 ? 68.064 49.416 25.338 1.00 36.87 91 ILE A C 1
ATOM 562 O O . ILE A 1 74 ? 67.263 50.339 25.140 1.00 34.65 91 ILE A O 1
ATOM 567 N N . LYS A 1 75 ? 68.964 49.052 24.413 1.00 30.69 92 LYS A N 1
ATOM 568 C CA . LYS A 1 75 ? 69.106 49.849 23.192 1.00 32.94 92 LYS A CA 1
ATOM 569 C C . LYS A 1 75 ? 67.887 49.690 22.294 1.00 37.66 92 LYS A C 1
ATOM 570 O O . LYS A 1 75 ? 67.348 50.678 21.784 1.00 45.69 92 LYS A O 1
ATOM 576 N N . LEU A 1 76 ? 67.430 48.455 22.096 1.00 30.94 93 LEU A N 1
ATOM 577 C CA . LEU A 1 76 ? 66.242 48.245 21.278 1.00 32.31 93 LEU A CA 1
ATOM 578 C C . LEU A 1 76 ? 65.035 48.981 21.850 1.00 37.97 93 LEU A C 1
ATOM 579 O O . LEU A 1 76 ? 64.291 49.629 21.108 1.00 34.71 93 LEU A O 1
ATOM 584 N N . LEU A 1 77 ? 64.828 48.914 23.168 1.00 37.94 94 LEU A N 1
ATOM 585 C CA . LEU A 1 77 ? 63.621 49.529 23.715 1.00 33.98 94 LEU A CA 1
ATOM 586 C C . LEU A 1 77 ? 63.703 51.049 23.743 1.00 38.72 94 LEU A C 1
ATOM 587 O O . LEU A 1 77 ? 62.677 51.714 23.587 1.00 38.38 94 LEU A O 1
ATOM 592 N N . LYS A 1 78 ? 64.898 51.621 23.917 1.00 38.91 95 LYS A N 1
ATOM 593 C CA . LYS A 1 78 ? 65.031 53.060 23.724 1.00 44.04 95 LYS A CA 1
ATOM 594 C C . LYS A 1 78 ? 64.857 53.445 22.257 1.00 42.82 95 LYS A C 1
ATOM 595 O O . LYS A 1 78 ? 64.437 54.569 21.955 1.00 46.23 95 LYS A O 1
ATOM 601 N N . HIS A 1 79 ? 65.145 52.529 21.335 1.00 36.70 96 HIS A N 1
ATOM 602 C CA . HIS A 1 79 ? 64.980 52.844 19.919 1.00 39.53 96 HIS A CA 1
ATOM 603 C C . HIS A 1 79 ? 63.499 52.874 19.537 1.00 41.38 96 HIS A C 1
ATOM 604 O O . HIS A 1 79 ? 63.026 53.844 18.928 1.00 40.79 96 HIS A O 1
ATOM 611 N N . MET A 1 80 ? 62.746 51.836 19.914 1.00 34.34 97 MET A N 1
ATOM 612 C CA . MET A 1 80 ? 61.359 51.709 19.481 1.00 34.54 97 MET A CA 1
ATOM 613 C C . MET A 1 80 ? 60.497 52.784 20.120 1.00 39.22 97 MET A C 1
ATOM 614 O O . MET A 1 80 ? 60.690 53.162 21.281 1.00 43.06 97 MET A O 1
ATOM 619 N N . ASP A 1 81 ? 59.547 53.287 19.346 1.00 34.78 98 ASP A N 1
ATOM 620 C CA . ASP A 1 81 ? 58.526 54.201 19.860 1.00 32.21 98 ASP A CA 1
ATOM 621 C C . ASP A 1 81 ? 57.226 53.795 19.171 1.00 37.83 98 ASP A C 1
ATOM 622 O O . ASP A 1 81 ? 56.970 54.194 18.025 1.00 31.37 98 ASP A O 1
ATOM 627 N N . HIS A 1 82 ? 56.442 52.960 19.858 1.00 29.81 99 HIS A N 1
ATOM 628 C CA . HIS A 1 82 ? 55.283 52.335 19.243 1.00 29.27 99 HIS A CA 1
ATOM 629 C C . HIS A 1 82 ? 54.334 51.870 20.335 1.00 28.53 99 HIS A C 1
ATOM 630 O O . HIS A 1 82 ? 54.766 51.360 21.368 1.00 35.45 99 HIS A O 1
ATOM 637 N N . GLU A 1 83 ? 53.042 52.071 20.086 1.00 24.20 100 GLU A N 1
ATOM 638 C CA . GLU A 1 83 ? 51.979 51.712 21.019 1.00 30.95 100 GLU A CA 1
ATOM 639 C C . GLU A 1 83 ? 52.029 50.247 21.448 1.00 30.73 100 GLU A C 1
ATOM 640 O O . GLU A 1 83 ? 51.577 49.922 22.545 1.00 29.64 100 GLU A O 1
ATOM 646 N N . ASN A 1 84 ? 52.520 49.346 20.595 1.00 28.61 101 ASN A N 1
ATOM 647 C CA . ASN A 1 84 ? 52.549 47.926 20.918 1.00 22.68 101 ASN A CA 1
ATOM 648 C C . ASN A 1 84 ? 53.940 47.433 21.323 1.00 27.98 101 ASN A C 1
ATOM 649 O O . ASN A 1 84 ? 54.180 46.220 21.327 1.00 27.10 101 ASN A O 1
ATOM 654 N N . VAL A 1 85 ? 54.842 48.338 21.705 1.00 30.20 102 VAL A N 1
ATOM 655 C CA . VAL A 1 85 ? 56.142 47.976 22.260 1.00 28.92 102 VAL A CA 1
ATOM 656 C C . VAL A 1 85 ? 56.292 48.642 23.624 1.00 30.67 102 VAL A C 1
ATOM 657 O O . VAL A 1 85 ? 56.035 49.837 23.762 1.00 25.53 102 VAL A O 1
ATOM 661 N N . ILE A 1 86 ? 56.750 47.878 24.617 1.00 27.06 103 ILE A N 1
ATOM 662 C CA . ILE A 1 86 ? 56.870 48.392 25.969 1.00 29.76 103 ILE A CA 1
ATOM 663 C C . ILE A 1 86 ? 57.945 49.475 26.002 1.00 33.45 103 ILE A C 1
ATOM 664 O O . ILE A 1 86 ? 58.980 49.376 25.326 1.00 31.23 103 ILE A O 1
ATOM 669 N N . ALA A 1 87 ? 57.683 50.536 26.762 1.00 30.52 104 ALA A N 1
ATOM 670 C CA . ALA A 1 87 ? 58.559 51.698 26.848 1.00 32.10 104 ALA A CA 1
ATOM 671 C C . ALA A 1 87 ? 59.394 51.638 28.118 1.00 33.53 104 ALA A C 1
ATOM 672 O O . ALA A 1 87 ? 58.913 51.205 29.170 1.00 36.19 104 ALA A O 1
ATOM 674 N N . VAL A 1 88 ? 60.643 52.080 28.019 1.00 33.37 105 VAL A N 1
ATOM 675 C CA . VAL A 1 88 ? 61.520 52.197 29.178 1.00 34.65 105 VAL A CA 1
ATOM 676 C C . VAL A 1 88 ? 61.330 53.573 29.784 1.00 30.87 105 VAL A C 1
ATOM 677 O O . VAL A 1 88 ? 61.441 54.582 29.085 1.00 31.85 105 VAL A O 1
ATOM 681 N N . LYS A 1 89 ? 61.039 53.623 31.081 1.00 34.36 106 LYS A N 1
ATOM 682 C CA . LYS A 1 89 ? 60.882 54.909 31.754 1.00 32.76 106 LYS A CA 1
ATOM 683 C C . LYS A 1 89 ? 62.178 55.412 32.398 1.00 41.17 106 LYS A C 1
ATOM 684 O O . LYS A 1 89 ? 62.415 56.623 32.437 1.00 39.54 106 LYS A O 1
ATOM 690 N N . ASP A 1 90 ? 63.042 54.522 32.877 1.00 41.78 107 ASP A N 1
ATOM 691 C CA . ASP A 1 90 ? 64.226 54.948 33.608 1.00 36.38 107 ASP A CA 1
ATOM 692 C C . ASP A 1 90 ? 65.187 53.771 33.655 1.00 43.88 107 ASP A C 1
ATOM 693 O O . ASP A 1 90 ? 64.781 52.609 33.539 1.00 35.65 107 ASP A O 1
ATOM 698 N N . ILE A 1 91 ? 66.470 54.082 33.800 1.00 43.73 108 ILE A N 1
ATOM 699 C CA . ILE A 1 91 ? 67.480 53.079 34.116 1.00 41.78 108 ILE A CA 1
ATOM 700 C C . ILE A 1 91 ? 68.267 53.612 35.300 1.00 38.51 108 ILE A C 1
ATOM 701 O O . ILE A 1 91 ? 68.860 54.689 35.213 1.00 46.47 108 ILE A O 1
ATOM 706 N N . ILE A 1 92 ? 68.263 52.878 36.407 1.00 34.79 109 ILE A N 1
ATOM 707 C CA . ILE A 1 92 ? 68.759 53.450 37.650 1.00 44.07 109 ILE A CA 1
ATOM 708 C C . ILE A 1 92 ? 70.278 53.557 37.606 1.00 48.10 109 ILE A C 1
ATOM 709 O O . ILE A 1 92 ? 70.983 52.593 37.278 1.00 43.31 109 ILE A O 1
ATOM 714 N N . LYS A 1 93 ? 70.788 54.737 37.910 1.00 49.41 110 LYS A N 1
ATOM 715 C CA . LYS A 1 93 ? 72.226 54.923 37.975 1.00 48.29 110 LYS A CA 1
ATOM 716 C C . LYS A 1 93 ? 72.801 54.185 39.174 1.00 46.96 110 LYS A C 1
ATOM 717 O O . LYS A 1 93 ? 72.364 54.433 40.306 1.00 50.60 110 LYS A O 1
ATOM 723 N N . PRO A 1 94 ? 73.759 53.281 38.983 1.00 51.33 111 PRO A N 1
ATOM 724 C CA . PRO A 1 94 ? 74.404 52.624 40.123 1.00 54.52 111 PRO A CA 1
ATOM 725 C C . PRO A 1 94 ? 75.010 53.653 41.056 1.00 56.22 111 PRO A C 1
ATOM 726 O O . PRO A 1 94 ? 75.542 54.678 40.603 1.00 54.22 111 PRO A O 1
ATOM 730 N N . PRO A 1 95 ? 74.925 53.425 42.367 1.00 63.19 112 PRO A N 1
ATOM 731 C CA . PRO A 1 95 ? 75.438 54.425 43.315 1.00 63.61 112 PRO A CA 1
ATOM 732 C C . PRO A 1 95 ? 76.892 54.790 43.085 1.00 65.28 112 PRO A C 1
ATOM 733 O O . PRO A 1 95 ? 77.264 55.960 43.231 1.00 65.59 112 PRO A O 1
ATOM 737 N N . GLN A 1 96 ? 77.725 53.817 42.734 1.00 71.44 113 GLN A N 1
ATOM 738 C CA . GLN A 1 96 ? 79.121 54.064 42.403 1.00 78.59 113 GLN A CA 1
ATOM 739 C C . GLN A 1 96 ? 79.481 53.250 41.173 1.00 72.88 113 GLN A C 1
ATOM 740 O O . GLN A 1 96 ? 79.268 52.033 41.139 1.00 73.37 113 GLN A O 1
ATOM 746 N N . ARG A 1 97 ? 80.033 53.932 40.169 1.00 71.01 114 ARG A N 1
ATOM 747 C CA . ARG A 1 97 ? 80.447 53.269 38.940 1.00 69.29 114 ARG A CA 1
ATOM 748 C C . ARG A 1 97 ? 81.415 52.118 39.213 1.00 72.01 114 ARG A C 1
ATOM 749 O O . ARG A 1 97 ? 81.411 51.111 38.496 1.00 67.76 114 ARG A O 1
ATOM 757 N N . GLU A 1 98 ? 82.218 52.221 40.270 1.00 80.20 115 GLU A N 1
ATOM 758 C CA . GLU A 1 98 ? 83.214 51.187 40.535 1.00 89.12 115 GLU A CA 1
ATOM 759 C C . GLU A 1 98 ? 82.567 49.850 40.887 1.00 84.05 115 GLU A C 1
ATOM 760 O O . GLU A 1 98 ? 83.115 48.789 40.565 1.00 86.01 115 GLU A O 1
ATOM 766 N N . ASN A 1 99 ? 81.398 49.870 41.531 1.00 74.18 116 ASN A N 1
ATOM 767 C CA . ASN A 1 99 ? 80.720 48.637 41.943 1.00 70.33 116 ASN A CA 1
ATOM 768 C C . ASN A 1 99 ? 79.360 48.551 41.253 1.00 65.34 116 ASN A C 1
ATOM 769 O O . ASN A 1 99 ? 78.307 48.738 41.874 1.00 59.00 116 ASN A O 1
ATOM 774 N N . PHE A 1 100 ? 79.387 48.237 39.966 1.00 59.45 117 PHE A N 1
ATOM 775 C CA . PHE A 1 100 ? 78.202 48.228 39.116 1.00 59.56 117 PHE A CA 1
ATOM 776 C C . PHE A 1 100 ? 77.976 46.780 38.691 1.00 59.81 117 PHE A C 1
ATOM 777 O O . PHE A 1 100 ? 78.585 46.295 37.737 1.00 61.97 117 PHE A O 1
ATOM 785 N N . ASN A 1 101 ? 77.109 46.086 39.421 1.00 59.02 118 ASN A N 1
ATOM 786 C CA . ASN A 1 101 ? 76.828 44.679 39.175 1.00 58.39 118 ASN A CA 1
ATOM 787 C C . ASN A 1 101 ? 75.379 44.413 38.805 1.00 56.91 118 ASN A C 1
ATOM 788 O O . ASN A 1 101 ? 75.117 43.550 37.964 1.00 55.95 118 ASN A O 1
ATOM 793 N N . ASP A 1 102 ? 74.428 45.116 39.419 1.00 55.77 119 ASP A N 1
ATOM 794 C CA . ASP A 1 102 ? 73.006 44.904 39.169 1.00 49.06 119 ASP A CA 1
ATOM 795 C C . ASP A 1 102 ? 72.441 46.064 38.360 1.00 48.78 119 ASP A C 1
ATOM 796 O O . ASP A 1 102 ? 72.702 47.233 38.672 1.00 51.48 119 ASP A O 1
ATOM 801 N N . VAL A 1 103 ? 71.667 45.729 37.331 1.00 40.88 120 VAL A N 1
ATOM 802 C CA . VAL A 1 103 ? 71.002 46.697 36.467 1.00 38.49 120 VAL A CA 1
ATOM 803 C C . VAL A 1 103 ? 69.516 46.707 36.810 1.00 42.19 120 VAL A C 1
ATOM 804 O O . VAL A 1 103 ? 68.871 45.653 36.829 1.00 44.01 120 VAL A O 1
ATOM 808 N N . TYR A 1 104 ? 68.975 47.896 37.089 1.00 40.80 121 TYR A N 1
ATOM 809 C CA . TYR A 1 104 ? 67.546 48.083 37.330 1.00 34.11 121 TYR A CA 1
ATOM 810 C C . TYR A 1 104 ? 66.932 48.870 36.170 1.00 32.21 121 TYR A C 1
ATOM 811 O O . TYR A 1 104 ? 67.233 50.051 35.980 1.00 34.40 121 TYR A O 1
ATOM 820 N N . ILE A 1 105 ? 66.067 48.219 35.398 1.00 30.57 122 ILE A N 1
ATOM 821 C CA . ILE A 1 105 ? 65.333 48.884 34.335 1.00 31.23 122 ILE A CA 1
ATOM 822 C C . ILE A 1 105 ? 63.916 49.144 34.824 1.00 37.37 122 ILE A C 1
ATOM 823 O O . ILE A 1 105 ? 63.250 48.249 35.372 1.00 27.73 122 ILE A O 1
ATOM 828 N N . VAL A 1 106 ? 63.464 50.375 34.637 1.00 36.85 123 VAL A N 1
ATOM 829 C CA . VAL A 1 106 ? 62.147 50.813 35.068 1.00 32.92 123 VAL A CA 1
ATOM 830 C C . VAL A 1 106 ? 61.276 50.923 33.823 1.00 35.80 123 VAL A C 1
ATOM 831 O O . VAL A 1 106 ? 61.555 51.731 32.929 1.00 26.36 123 VAL A O 1
ATOM 835 N N . TYR A 1 107 ? 60.238 50.102 33.753 1.00 29.21 124 TYR A N 1
ATOM 836 C CA . TYR A 1 107 ? 59.326 50.101 32.624 1.00 30.41 124 TYR A CA 1
ATOM 837 C C . TYR A 1 107 ? 57.989 50.704 33.014 1.00 38.22 124 TYR A C 1
ATOM 838 O O . TYR A 1 107 ? 57.627 50.799 34.197 1.00 35.61 124 TYR A O 1
ATOM 847 N N . GLU A 1 108 ? 57.236 51.059 31.986 1.00 32.38 125 GLU A N 1
ATOM 848 C CA . GLU A 1 108 ? 55.818 51.308 32.171 1.00 38.40 125 GLU A CA 1
ATOM 849 C C . GLU A 1 108 ? 55.138 50.036 32.690 1.00 24.14 125 GLU A C 1
ATOM 850 O O . GLU A 1 108 ? 55.482 48.915 32.302 1.00 29.51 125 GLU A O 1
ATOM 856 N N . LEU A 1 109 ? 54.205 50.206 33.621 1.00 29.01 126 LEU A N 1
ATOM 857 C CA . LEU A 1 109 ? 53.596 49.069 34.310 1.00 32.99 126 LEU A CA 1
ATOM 858 C C . LEU A 1 109 ? 52.365 48.566 33.552 1.00 34.58 126 LEU A C 1
ATOM 859 O O . LEU A 1 109 ? 51.476 49.356 33.235 1.00 35.31 126 LEU A O 1
ATOM 864 N N . MET A 1 110 ? 52.311 47.255 33.273 1.00 30.50 127 MET A N 1
ATOM 865 C CA . MET A 1 110 ? 51.148 46.603 32.672 1.00 32.40 127 MET A CA 1
ATOM 866 C C . MET A 1 110 ? 50.459 45.697 33.686 1.00 27.25 127 MET A C 1
ATOM 867 O O . MET A 1 110 ? 51.060 45.285 34.675 1.00 33.44 127 MET A O 1
ATOM 872 N N . ASP A 1 111 ? 49.181 45.384 33.435 1.00 27.98 128 ASP A N 1
ATOM 873 C CA . ASP A 1 111 ? 48.401 44.676 34.450 1.00 29.21 128 ASP A CA 1
ATOM 874 C C . ASP A 1 111 ? 48.830 43.221 34.603 1.00 33.26 128 ASP A C 1
ATOM 875 O O . ASP A 1 111 ? 48.747 42.671 35.709 1.00 27.62 128 ASP A O 1
ATOM 880 N N . THR A 1 112 ? 49.253 42.574 33.509 1.00 26.88 129 THR A N 1
ATOM 881 C CA . THR A 1 112 ? 49.483 41.129 33.509 1.00 20.78 129 THR A CA 1
ATOM 882 C C . THR A 1 112 ? 50.186 40.762 32.205 1.00 29.96 129 THR A C 1
ATOM 883 O O . THR A 1 112 ? 50.703 41.650 31.508 1.00 26.19 129 THR A O 1
ATOM 887 N N . ASP A 1 113 ? 50.195 39.481 31.838 1.00 28.89 130 ASP A N 1
ATOM 888 C CA . ASP A 1 113 ? 50.753 39.077 30.553 1.00 24.15 130 ASP A CA 1
ATOM 889 C C . ASP A 1 113 ? 49.844 38.012 29.943 1.00 27.39 130 ASP A C 1
ATOM 890 O O . ASP A 1 113 ? 48.919 37.511 30.591 1.00 27.21 130 ASP A O 1
ATOM 895 N N . LEU A 1 114 ? 50.106 37.659 28.683 1.00 27.65 131 LEU A N 1
ATOM 896 C CA . LEU A 1 114 ? 49.158 36.794 27.986 1.00 28.48 131 LEU A CA 1
ATOM 897 C C . LEU A 1 114 ? 49.221 35.362 28.503 1.00 28.97 131 LEU A C 1
ATOM 898 O O . LEU A 1 114 ? 48.216 34.650 28.453 1.00 25.70 131 LEU A O 1
ATOM 903 N N . HIS A 1 115 ? 50.374 34.923 29.025 1.00 24.96 132 HIS A N 1
ATOM 904 C CA . HIS A 1 115 ? 50.420 33.604 29.645 1.00 23.72 132 HIS A CA 1
ATOM 905 C C . HIS A 1 115 ? 49.442 33.511 30.824 1.00 25.33 132 HIS A C 1
ATOM 906 O O . HIS A 1 115 ? 48.666 32.551 30.936 1.00 27.92 132 HIS A O 1
ATOM 913 N N . GLN A 1 116 ? 49.469 34.490 31.721 1.00 25.82 133 GLN A N 1
ATOM 914 C CA . GLN A 1 116 ? 48.559 34.428 32.863 1.00 29.72 133 GLN A CA 1
ATOM 915 C C . GLN A 1 116 ? 47.111 34.471 32.415 1.00 24.64 133 GLN A C 1
ATOM 916 O O . GLN A 1 116 ? 46.261 33.792 33.003 1.00 22.45 133 GLN A O 1
ATOM 922 N N . ILE A 1 117 ? 46.817 35.212 31.341 1.00 22.53 134 ILE A N 1
ATOM 923 C CA . ILE A 1 117 ? 45.432 35.306 30.894 1.00 21.80 134 ILE A CA 1
ATOM 924 C C . ILE A 1 117 ? 44.977 33.985 30.294 1.00 20.48 134 ILE A C 1
ATOM 925 O O . ILE A 1 117 ? 43.882 33.499 30.594 1.00 22.46 134 ILE A O 1
ATOM 930 N N . ILE A 1 118 ? 45.834 33.348 29.496 1.00 27.02 135 ILE A N 1
ATOM 931 C CA . ILE A 1 118 ? 45.487 32.070 28.870 1.00 22.87 135 ILE A CA 1
ATOM 932 C C . ILE A 1 118 ? 45.182 31.002 29.920 1.00 27.04 135 ILE A C 1
ATOM 933 O O . ILE A 1 118 ? 44.262 30.192 29.751 1.00 24.45 135 ILE A O 1
ATOM 938 N N . ARG A 1 119 ? 45.952 30.978 31.016 1.00 24.41 136 ARG A N 1
ATOM 939 C CA . ARG A 1 119 ? 45.752 30.030 32.116 1.00 27.29 136 ARG A CA 1
ATOM 940 C C . ARG A 1 119 ? 44.614 30.410 33.064 1.00 28.72 136 ARG A C 1
ATOM 941 O O . ARG A 1 119 ? 44.276 29.613 33.945 1.00 25.88 136 ARG A O 1
ATOM 949 N N . SER A 1 120 ? 44.031 31.598 32.936 1.00 24.37 137 SER A N 1
ATOM 950 C CA . SER A 1 120 ? 43.082 32.033 33.947 1.00 23.55 137 SER A CA 1
ATOM 951 C C . SER A 1 120 ? 41.684 31.472 33.681 1.00 27.54 137 SER A C 1
ATOM 952 O O . SER A 1 120 ? 41.329 31.086 32.566 1.00 31.83 137 SER A O 1
ATOM 955 N N . ASN A 1 121 ? 40.871 31.493 34.735 1.00 31.17 138 ASN A N 1
ATOM 956 C CA . ASN A 1 121 ? 39.520 30.940 34.723 1.00 25.39 138 ASN A CA 1
ATOM 957 C C . ASN A 1 121 ? 38.490 31.925 34.146 1.00 28.95 138 ASN A C 1
ATOM 958 O O . ASN A 1 121 ? 37.498 32.276 34.787 1.00 30.40 138 ASN A O 1
ATOM 963 N N . GLN A 1 122 ? 38.721 32.382 32.917 1.00 21.91 139 GLN A N 1
ATOM 964 C CA . GLN A 1 122 ? 37.778 33.297 32.281 1.00 17.59 139 GLN A CA 1
ATOM 965 C C . GLN A 1 122 ? 37.751 33.021 30.782 1.00 36.29 139 GLN A C 1
ATOM 966 O O . GLN A 1 122 ? 38.717 32.474 30.234 1.00 22.17 139 GLN A O 1
ATOM 972 N N . PRO A 1 123 ? 36.682 33.409 30.079 1.00 30.25 140 PRO A N 1
ATOM 973 C CA . PRO A 1 123 ? 36.622 33.177 28.628 1.00 29.00 140 PRO A CA 1
ATOM 974 C C . PRO A 1 123 ? 37.636 33.995 27.836 1.00 27.64 140 PRO A C 1
ATOM 975 O O . PRO A 1 123 ? 37.955 35.141 28.163 1.00 33.71 140 PRO A O 1
ATOM 979 N N . LEU A 1 124 ? 38.111 33.399 26.747 1.00 24.42 141 LEU A N 1
ATOM 980 C CA . LEU A 1 124 ? 38.869 34.104 25.716 1.00 27.81 141 LEU A CA 1
ATOM 981 C C . LEU A 1 124 ? 38.085 33.960 24.422 1.00 32.03 141 LEU A C 1
ATOM 982 O O . LEU A 1 124 ? 38.226 32.952 23.720 1.00 35.54 141 LEU A O 1
ATOM 987 N N . THR A 1 125 ? 37.280 34.974 24.097 1.00 25.16 14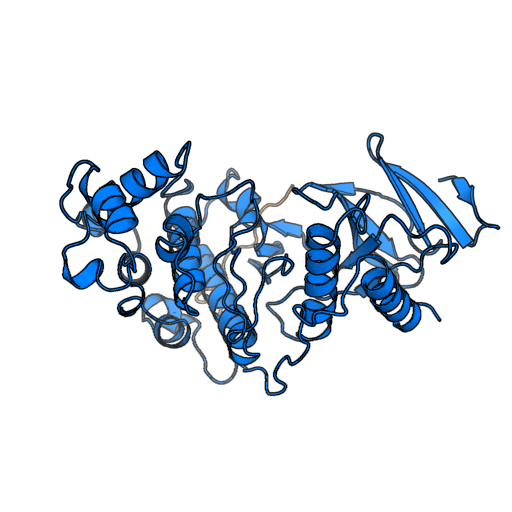2 THR A N 1
ATOM 988 C CA . THR A 1 125 ? 36.412 34.916 22.928 1.00 25.72 142 THR A CA 1
ATOM 989 C C . THR A 1 125 ? 37.210 35.095 21.630 1.00 33.32 142 THR A C 1
ATOM 990 O O . THR A 1 125 ? 38.405 35.421 21.622 1.00 30.31 142 THR A O 1
ATOM 994 N N . ASP A 1 126 ? 36.499 34.937 20.515 1.00 32.17 143 ASP A N 1
ATOM 995 C CA . ASP A 1 126 ? 37.108 35.162 19.214 1.00 31.25 143 ASP A CA 1
ATOM 996 C C . ASP A 1 126 ? 37.569 36.605 19.073 1.00 32.73 143 ASP A C 1
ATOM 997 O O . ASP A 1 126 ? 38.598 36.871 18.447 1.00 39.76 143 ASP A O 1
ATOM 1002 N N . ASP A 1 127 ? 36.871 37.543 19.702 1.00 32.73 144 ASP A N 1
ATOM 1003 C CA . ASP A 1 127 ? 37.324 38.926 19.648 1.00 28.73 144 ASP A CA 1
ATOM 1004 C C . ASP A 1 127 ? 38.592 39.157 20.473 1.00 30.70 144 ASP A C 1
ATOM 1005 O O . ASP A 1 127 ? 39.447 39.949 20.060 1.00 32.04 144 ASP A O 1
ATOM 1010 N N . HIS A 1 128 ? 38.764 38.460 21.605 1.00 29.13 145 HIS A N 1
ATOM 1011 C CA . HIS A 1 128 ? 40.036 38.574 22.322 1.00 29.10 145 HIS A CA 1
ATOM 1012 C C . HIS A 1 128 ? 41.183 38.069 21.458 1.00 28.96 145 HIS A C 1
ATOM 1013 O O . HIS A 1 128 ? 42.230 38.725 21.362 1.00 29.33 145 HIS A O 1
ATOM 1020 N N . CYS A 1 129 ? 41.017 36.882 20.844 1.00 22.88 146 CYS A N 1
ATOM 1021 C CA . CYS A 1 129 ? 42.114 36.311 20.059 1.00 34.69 146 CYS A CA 1
ATOM 1022 C C . CYS A 1 129 ? 42.462 37.218 18.884 1.00 31.62 146 CYS A C 1
ATOM 1023 O O . CYS A 1 129 ? 43.641 37.459 18.594 1.00 29.61 146 CYS A O 1
ATOM 1026 N N . ARG A 1 130 ? 41.437 37.741 18.215 1.00 29.18 147 ARG A N 1
ATOM 1027 C CA . ARG A 1 130 ? 41.657 38.628 17.084 1.00 34.61 147 ARG A CA 1
ATOM 1028 C C . ARG A 1 130 ? 42.354 39.907 17.531 1.00 34.42 147 ARG A C 1
ATOM 1029 O O . ARG A 1 130 ? 43.318 40.359 16.896 1.00 29.85 147 ARG A O 1
ATOM 1037 N N . PHE A 1 131 ? 41.917 40.464 18.660 1.00 28.67 148 PHE A N 1
ATOM 1038 C CA . PHE A 1 131 ? 42.467 41.723 19.132 1.00 27.04 148 PHE A CA 1
ATOM 1039 C C . PHE A 1 131 ? 43.903 41.558 19.619 1.00 24.69 148 PHE A C 1
ATOM 1040 O O . PHE A 1 131 ? 44.745 42.425 19.364 1.00 31.16 148 PHE A O 1
ATOM 1048 N N . PHE A 1 132 ? 44.201 40.472 20.343 1.00 26.36 149 PHE A N 1
ATOM 1049 C CA . PHE A 1 132 ? 45.586 40.190 20.734 1.00 24.11 149 PHE A CA 1
ATOM 1050 C C . PHE A 1 132 ? 46.464 39.986 19.503 1.00 30.08 149 PHE A C 1
ATOM 1051 O O . PHE A 1 132 ? 47.569 40.532 19.408 1.00 28.41 149 PHE A O 1
ATOM 1059 N N . LEU A 1 133 ? 45.986 39.179 18.554 1.00 27.18 150 LEU A N 1
ATOM 1060 C CA . LEU A 1 133 ? 46.790 38.853 17.378 1.00 33.85 150 LEU A CA 1
ATOM 1061 C C . LEU A 1 133 ? 47.060 40.091 16.533 1.00 33.27 150 LEU A C 1
ATOM 1062 O O . LEU A 1 133 ? 48.179 40.287 16.035 1.00 32.17 150 LEU A O 1
ATOM 1067 N N . TYR A 1 134 ? 46.049 40.945 16.369 1.00 23.26 151 TYR A N 1
ATOM 1068 C CA . TYR A 1 134 ? 46.247 42.134 15.565 1.00 26.95 151 TYR A CA 1
ATOM 1069 C C . TYR A 1 134 ? 47.349 43.004 16.153 1.00 29.05 151 TYR A C 1
ATOM 1070 O O . TYR A 1 134 ? 48.243 43.462 15.433 1.00 26.09 151 TYR A O 1
ATOM 1079 N N . GLN A 1 135 ? 47.331 43.205 17.474 1.00 27.19 152 GLN A N 1
ATOM 1080 C CA . GLN A 1 135 ? 48.299 44.116 18.086 1.00 29.53 152 GLN A CA 1
ATOM 1081 C C . GLN A 1 135 ? 49.691 43.522 18.067 1.00 25.06 152 GLN A C 1
ATOM 1082 O O . GLN A 1 135 ? 50.689 44.254 17.976 1.00 30.05 152 GLN A O 1
ATOM 1088 N N . LEU A 1 136 ? 49.770 42.205 18.247 1.00 23.05 153 LEU A N 1
ATOM 1089 C CA . LEU A 1 136 ? 51.029 41.493 18.119 1.00 23.85 153 LEU A CA 1
ATOM 1090 C C . LEU A 1 136 ? 51.628 41.695 16.731 1.00 24.50 153 LEU A C 1
ATOM 1091 O O . LEU A 1 136 ? 52.799 42.073 16.601 1.00 22.77 153 LEU A O 1
ATOM 1096 N N . LEU A 1 137 ? 50.833 41.453 15.684 1.00 23.49 154 LEU A N 1
ATOM 1097 C CA . LEU A 1 137 ? 51.314 41.648 14.315 1.00 25.98 154 LEU A CA 1
ATOM 1098 C C . LEU A 1 137 ? 51.656 43.107 14.054 1.00 33.49 154 LEU A C 1
ATOM 1099 O O . LEU A 1 137 ? 52.646 43.410 13.376 1.00 29.46 154 LEU A O 1
ATOM 1104 N N . ARG A 1 138 ? 50.854 44.023 14.596 1.00 28.80 155 ARG A N 1
ATOM 1105 C CA . ARG A 1 138 ? 51.094 45.443 14.383 1.00 27.44 155 ARG A CA 1
ATOM 1106 C C . ARG A 1 138 ? 52.448 45.855 14.944 1.00 28.04 155 ARG A C 1
ATOM 1107 O O . ARG A 1 138 ? 53.224 46.549 14.287 1.00 31.15 155 ARG A O 1
ATOM 1115 N N . GLY A 1 139 ? 52.748 45.420 16.163 1.00 26.80 156 GLY A N 1
ATOM 1116 C CA . GLY A 1 139 ? 54.032 45.724 16.757 1.00 28.62 156 GLY A CA 1
ATOM 1117 C C . GLY A 1 139 ? 55.176 45.031 16.052 1.00 34.72 156 GLY A C 1
ATOM 1118 O O . GLY A 1 139 ? 56.263 45.599 15.925 1.00 33.97 156 GLY A O 1
ATOM 1119 N N . LEU A 1 140 ? 54.947 43.811 15.571 1.00 28.57 157 LEU A N 1
ATOM 1120 C CA . LEU A 1 140 ? 56.002 43.112 14.845 1.00 30.34 157 LEU A CA 1
ATOM 1121 C C . LEU A 1 140 ? 56.293 43.783 13.513 1.00 28.60 157 LEU A C 1
ATOM 1122 O O . LEU A 1 140 ? 57.435 43.772 13.048 1.00 31.61 157 LEU A O 1
ATOM 1127 N N . LYS A 1 141 ? 55.261 44.335 12.864 1.00 33.34 158 LYS A N 1
ATOM 1128 C CA . LYS A 1 141 ? 55.483 45.067 11.620 1.00 37.84 158 LYS A CA 1
ATOM 1129 C C . LYS A 1 141 ? 56.481 46.193 11.836 1.00 33.76 158 LYS A C 1
ATOM 1130 O O . LYS A 1 141 ? 57.431 46.360 11.063 1.00 35.81 158 LYS A O 1
ATOM 1136 N N . TYR A 1 142 ? 56.287 46.950 12.916 1.00 34.39 159 TYR A N 1
ATOM 1137 C CA . TYR A 1 142 ? 57.175 48.053 13.260 1.00 31.23 159 TYR A CA 1
ATOM 1138 C C . TYR A 1 142 ? 58.575 47.558 13.615 1.00 35.41 159 TYR A C 1
ATOM 1139 O O . TYR A 1 142 ? 59.575 48.077 13.101 1.00 32.1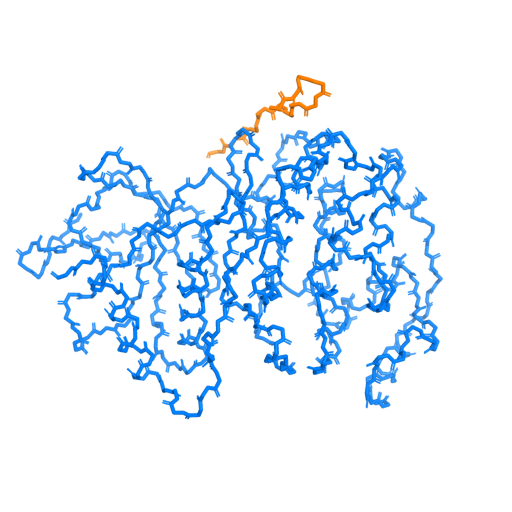5 159 TYR A O 1
ATOM 1148 N N . VAL A 1 143 ? 58.660 46.562 14.500 1.00 25.37 160 VAL A N 1
ATOM 1149 C CA . VAL A 1 143 ? 59.952 46.003 14.900 1.00 30.32 160 VAL A CA 1
ATOM 1150 C C . VAL A 1 143 ? 60.730 45.490 13.689 1.00 27.73 160 VAL A C 1
ATOM 1151 O O . VAL A 1 143 ? 61.916 45.777 13.531 1.00 29.86 160 VAL A O 1
ATOM 1155 N N . HIS A 1 144 ? 60.083 44.694 12.835 1.00 28.75 161 HIS A N 1
ATOM 1156 C CA . HIS A 1 144 ? 60.778 44.159 11.666 1.00 33.23 161 HIS A CA 1
ATOM 1157 C C . HIS A 1 144 ? 61.199 45.272 10.707 1.00 34.51 161 HIS A C 1
ATOM 1158 O O . HIS A 1 144 ? 62.242 45.172 10.064 1.00 33.71 161 HIS A O 1
ATOM 1165 N N . SER A 1 145 ? 60.385 46.331 10.572 1.00 37.40 162 SER A N 1
ATOM 1166 C CA . SER A 1 145 ? 60.763 47.436 9.691 1.00 40.31 162 SER A CA 1
ATOM 1167 C C . SER A 1 145 ? 61.979 48.195 10.222 1.00 40.93 162 SER A C 1
ATOM 1168 O O . SER A 1 145 ? 62.672 48.851 9.443 1.00 37.46 162 SER A O 1
ATOM 1171 N N . ALA A 1 146 ? 62.256 48.118 11.525 1.00 36.59 163 ALA A N 1
ATOM 1172 C CA . ALA A 1 146 ? 63.491 48.663 12.071 1.00 35.14 163 ALA A CA 1
ATOM 1173 C C . ALA A 1 146 ? 64.681 47.739 11.844 1.00 33.64 163 ALA A C 1
ATOM 1174 O O . ALA A 1 146 ? 65.772 48.037 12.336 1.00 37.41 163 ALA A O 1
ATOM 1176 N N . ASN A 1 147 ? 64.480 46.640 11.117 1.00 31.18 164 ASN A N 1
ATOM 1177 C CA . ASN A 1 147 ? 65.482 45.635 10.778 1.00 40.71 164 ASN A CA 1
ATOM 1178 C C . ASN A 1 147 ? 65.803 44.707 11.942 1.00 41.25 164 ASN A C 1
ATOM 1179 O O . ASN A 1 147 ? 66.910 44.159 12.007 1.00 39.82 164 ASN A O 1
ATOM 1184 N N . VAL A 1 148 ? 64.843 44.494 12.845 1.00 33.95 165 VAL A N 1
ATOM 1185 C CA . VAL A 1 148 ? 65.051 43.678 14.035 1.00 33.17 165 VAL A CA 1
ATOM 1186 C C . VAL A 1 148 ? 64.108 42.477 14.005 1.00 37.08 165 VAL A C 1
ATOM 1187 O O . VAL A 1 148 ? 62.927 42.619 13.664 1.00 33.57 165 VAL A O 1
ATOM 1191 N N . LEU A 1 149 ? 64.640 41.293 14.338 1.00 28.24 166 LEU A N 1
ATOM 1192 C CA . LEU A 1 149 ? 63.844 40.098 14.622 1.00 32.14 166 LEU A CA 1
ATOM 1193 C C . LEU A 1 149 ? 63.777 39.878 16.129 1.00 30.79 166 LEU A C 1
ATOM 1194 O O . LEU A 1 149 ? 64.815 39.885 16.804 1.00 27.66 166 LEU A O 1
ATOM 1199 N N . HIS A 1 150 ? 62.565 39.671 16.659 1.00 25.98 167 HIS A N 1
ATOM 1200 C CA . HIS A 1 150 ? 62.436 39.574 18.116 1.00 27.15 167 HIS A CA 1
ATOM 1201 C C . HIS A 1 150 ? 63.024 38.275 18.640 1.00 31.40 167 HIS A C 1
ATOM 1202 O O . HIS A 1 150 ? 63.767 38.272 19.636 1.00 29.97 167 HIS A O 1
ATOM 1209 N N . ARG A 1 151 ? 62.690 37.156 17.992 1.00 30.76 168 ARG A N 1
ATOM 1210 C CA . ARG A 1 151 ? 63.321 35.850 18.127 1.00 33.73 168 ARG A CA 1
ATOM 1211 C C . ARG A 1 151 ? 62.885 35.103 19.375 1.00 33.11 168 ARG A C 1
ATOM 1212 O O . ARG A 1 151 ? 63.260 33.943 19.529 1.00 38.54 168 ARG A O 1
ATOM 1220 N N . ASP A 1 152 ? 62.152 35.711 20.293 1.00 34.59 169 ASP A N 1
ATOM 1221 C CA . ASP A 1 152 ? 61.766 34.987 21.491 1.00 36.82 169 ASP A CA 1
ATOM 1222 C C . ASP A 1 152 ? 60.339 35.337 21.898 1.00 31.73 169 ASP A C 1
ATOM 1223 O O . ASP A 1 152 ? 60.050 35.620 23.057 1.00 27.20 169 ASP A O 1
ATOM 1228 N N . LEU A 1 153 ? 59.422 35.313 20.944 1.00 33.02 170 LEU A N 1
ATOM 1229 C CA . LEU A 1 153 ? 58.032 35.610 21.261 1.00 27.85 170 LEU A CA 1
ATOM 1230 C C . LEU A 1 153 ? 57.404 34.433 22.002 1.00 28.93 170 LEU A C 1
ATOM 1231 O O . LEU A 1 153 ? 57.561 33.277 21.604 1.00 27.75 170 LEU A O 1
ATOM 1236 N N . LYS A 1 154 ? 56.691 34.738 23.080 1.00 26.61 171 LYS A N 1
ATOM 1237 C CA . LYS A 1 154 ? 55.958 33.754 23.866 1.00 26.30 171 LYS A CA 1
ATOM 1238 C C . LYS A 1 154 ? 54.908 34.493 24.705 1.00 26.21 171 LYS A C 1
ATOM 1239 O O . LYS A 1 154 ? 55.043 35.697 24.960 1.00 24.61 171 LYS A O 1
ATOM 1245 N N . PRO A 1 155 ? 53.839 33.814 25.106 1.00 22.84 172 PRO A N 1
ATOM 1246 C CA . PRO A 1 155 ? 52.751 34.511 25.801 1.00 25.07 172 PRO A CA 1
ATOM 1247 C C . PRO A 1 155 ? 53.215 35.322 27.003 1.00 27.32 172 PRO A C 1
ATOM 1248 O O . PRO A 1 155 ? 52.666 36.396 27.264 1.00 26.67 172 PRO A O 1
ATOM 1252 N N . SER A 1 156 ? 54.228 34.865 27.721 1.00 25.73 173 SER A N 1
ATOM 1253 C CA . SER A 1 156 ? 54.671 35.608 28.894 1.00 31.85 173 SER A CA 1
ATOM 1254 C C . SER A 1 156 ? 55.479 36.865 28.563 1.00 28.43 173 SER A C 1
ATOM 1255 O O . SER A 1 156 ? 55.715 37.655 29.473 1.00 32.20 173 SER A O 1
ATOM 1258 N N . ASN A 1 157 ? 55.888 37.091 27.306 1.00 27.93 174 ASN A N 1
ATOM 1259 C CA . ASN A 1 157 ? 56.482 38.364 26.874 1.00 30.34 174 ASN A CA 1
ATOM 1260 C C . ASN A 1 157 ? 55.459 39.348 26.314 1.00 27.20 174 ASN A C 1
ATOM 1261 O O . ASN A 1 157 ? 55.851 40.427 25.864 1.00 30.28 174 ASN A O 1
ATOM 1266 N N . LEU A 1 158 ? 54.200 38.970 26.199 1.00 24.65 175 LEU A N 1
ATOM 1267 C CA . LEU A 1 158 ? 53.187 39.869 25.643 1.00 23.27 175 LEU A CA 1
ATOM 1268 C C . LEU A 1 158 ? 52.447 40.463 26.831 1.00 26.57 175 LEU A C 1
ATOM 1269 O O . LEU A 1 158 ? 51.627 39.797 27.471 1.00 28.01 175 LEU A O 1
ATOM 1274 N N . LEU A 1 159 ? 52.779 41.707 27.145 1.00 22.13 176 LEU A N 1
ATOM 1275 C CA . LEU A 1 159 ? 52.241 42.374 28.317 1.00 22.25 176 LEU A CA 1
ATOM 1276 C C . LEU A 1 159 ? 50.874 42.929 27.973 1.00 26.33 176 LEU A C 1
ATOM 1277 O O . LEU A 1 159 ? 50.653 43.381 26.852 1.00 28.45 176 LEU A O 1
ATOM 1282 N N . LEU A 1 160 ? 49.954 42.874 28.935 1.00 27.51 177 LEU A N 1
ATOM 1283 C CA . LEU A 1 160 ? 48.548 43.178 28.690 1.00 21.76 177 LEU A CA 1
ATOM 1284 C C . LEU A 1 160 ? 47.992 44.049 29.796 1.00 30.31 177 LEU A C 1
ATOM 1285 O O . LEU A 1 160 ? 48.336 43.857 30.968 1.00 27.24 177 LEU A O 1
ATOM 1290 N N . ASN A 1 161 ? 47.088 44.957 29.423 1.00 21.98 178 ASN A N 1
ATOM 1291 C CA . ASN A 1 161 ? 46.221 45.620 30.385 1.00 27.84 178 ASN A CA 1
ATOM 1292 C C . ASN A 1 161 ? 44.808 45.060 30.285 1.00 30.57 178 ASN A C 1
ATOM 1293 O O . ASN A 1 161 ? 44.426 44.424 29.290 1.00 28.15 178 ASN A O 1
ATOM 1298 N N . ALA A 1 162 ? 44.020 45.347 31.319 1.00 23.52 179 ALA A N 1
ATOM 1299 C CA . ALA A 1 162 ? 42.651 44.829 31.400 1.00 29.32 179 ALA A CA 1
ATOM 1300 C C . ALA A 1 162 ? 41.829 45.206 30.175 1.00 30.81 179 ALA A C 1
ATOM 1301 O O . ALA A 1 162 ? 40.997 44.415 29.709 1.00 32.30 179 ALA A O 1
ATOM 1303 N N . ASN A 1 163 ? 42.050 46.418 29.628 1.00 32.81 180 ASN A N 1
ATOM 1304 C CA . ASN A 1 163 ? 41.343 46.849 28.425 1.00 29.39 180 ASN A CA 1
ATOM 1305 C C . ASN A 1 163 ? 41.839 46.129 27.163 1.00 28.55 180 ASN A C 1
ATOM 1306 O O . ASN A 1 163 ? 41.457 46.553 26.084 1.00 30.41 180 ASN A O 1
ATOM 1311 N N . CYS A 1 164 ? 42.719 45.137 27.314 1.00 29.90 181 CYS A N 1
ATOM 1312 C CA . CYS A 1 164 ? 43.248 44.258 26.264 1.00 31.91 181 CYS A CA 1
ATOM 1313 C C . CYS A 1 164 ? 44.358 44.879 25.422 1.00 28.10 181 CYS A C 1
ATOM 1314 O O . CYS A 1 164 ? 44.805 44.218 24.477 1.00 33.53 181 CYS A O 1
ATOM 1317 N N . ASP A 1 165 ? 44.823 46.096 25.735 1.00 30.03 182 ASP A N 1
ATOM 1318 C CA . ASP A 1 165 ? 46.054 46.643 25.157 1.00 29.99 182 ASP A CA 1
ATOM 1319 C C . ASP A 1 165 ? 47.219 45.675 25.341 1.00 38.67 182 ASP A C 1
ATOM 1320 O O . ASP A 1 165 ? 47.446 45.145 26.433 1.00 36.53 182 ASP A O 1
ATOM 1325 N N . LEU A 1 166 ? 47.993 45.480 24.279 1.00 29.49 183 LEU A N 1
ATOM 1326 C CA . LEU A 1 166 ? 49.074 44.516 24.314 1.00 30.31 183 LEU A CA 1
ATOM 1327 C C . LEU A 1 166 ? 50.379 45.188 23.922 1.00 31.68 183 LEU A C 1
ATOM 1328 O O . LEU A 1 166 ? 50.415 45.989 22.980 1.00 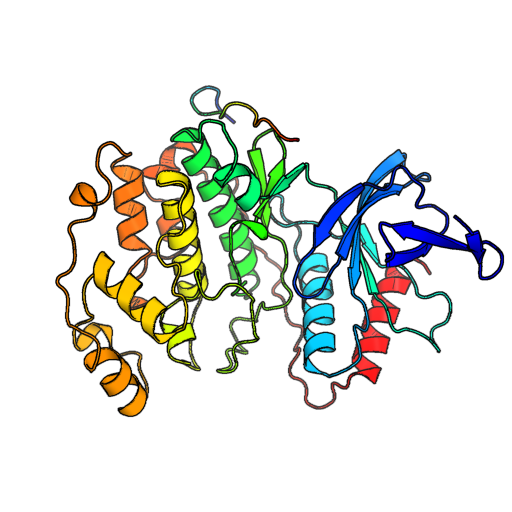28.06 183 LEU A O 1
ATOM 1333 N N . LYS A 1 167 ? 51.456 44.834 24.622 1.00 26.64 184 LYS A N 1
ATOM 1334 C CA . LYS A 1 167 ? 52.788 45.376 24.341 1.00 24.72 184 LYS A CA 1
ATOM 1335 C C . LYS A 1 167 ? 53.820 44.265 24.297 1.00 30.63 184 LYS A C 1
ATOM 1336 O O . LYS A 1 167 ? 53.908 43.459 25.226 1.00 37.97 184 LYS A O 1
ATOM 1342 N N . LEU A 1 168 ? 54.613 44.232 23.229 1.00 28.65 185 LEU A N 1
ATOM 1343 C CA . LEU A 1 168 ? 55.737 43.313 23.191 1.00 24.65 185 LEU A CA 1
ATOM 1344 C C . LEU A 1 168 ? 56.779 43.762 24.205 1.00 27.77 185 LEU A C 1
ATOM 1345 O O . LEU A 1 168 ? 57.052 44.958 24.343 1.00 24.17 185 LEU A O 1
ATOM 1350 N N . GLY A 1 169 ? 57.354 42.805 24.926 1.00 23.04 186 GLY A N 1
ATOM 1351 C CA . GLY A 1 169 ? 58.498 43.130 25.761 1.00 31.51 186 GLY A CA 1
ATOM 1352 C C . GLY A 1 169 ? 59.661 42.192 25.508 1.00 31.56 186 GLY A C 1
ATOM 1353 O O . GLY A 1 169 ? 59.609 41.402 24.560 1.00 32.31 186 GLY A O 1
ATOM 1354 N N . ASP A 1 170 ? 60.706 42.276 26.340 1.00 28.46 187 ASP A N 1
ATOM 1355 C CA . ASP A 1 170 ? 61.744 41.246 26.479 1.00 33.19 187 ASP A CA 1
ATOM 1356 C C . ASP A 1 170 ? 62.544 41.048 25.176 1.00 35.44 187 ASP A C 1
ATOM 1357 O O . ASP A 1 170 ? 62.550 39.974 24.568 1.00 23.41 187 ASP A O 1
ATOM 1362 N N . PHE A 1 171 ? 63.264 42.108 24.779 1.00 24.43 188 PHE A N 1
ATOM 1363 C CA . PHE A 1 171 ? 64.002 42.147 23.514 1.00 26.27 188 PHE A CA 1
ATOM 1364 C C . PHE A 1 171 ? 65.458 41.689 23.623 1.00 30.08 188 PHE A C 1
ATOM 1365 O O . PHE A 1 171 ? 66.245 41.923 22.691 1.00 34.61 188 PHE A O 1
ATOM 1373 N N . GLY A 1 172 ? 65.836 41.042 24.724 1.00 26.85 189 GLY A N 1
ATOM 1374 C CA . GLY A 1 172 ? 67.229 40.707 24.957 1.00 29.25 189 GLY A CA 1
ATOM 1375 C C . GLY A 1 172 ? 67.793 39.664 24.017 1.00 39.45 189 GLY A C 1
ATOM 1376 O O . GLY A 1 172 ? 69.015 39.562 23.898 1.00 36.05 189 GLY A O 1
ATOM 1377 N N . LEU A 1 173 ? 66.939 38.882 23.350 1.00 31.08 190 LEU A N 1
ATOM 1378 C CA . LEU A 1 173 ? 67.413 37.860 22.424 1.00 29.97 190 LEU A CA 1
ATOM 1379 C C . LEU A 1 173 ? 67.222 38.282 20.980 1.00 32.73 190 LEU A C 1
ATOM 1380 O O . LEU A 1 173 ? 67.420 37.471 20.073 1.00 31.93 190 LEU A O 1
ATOM 1385 N N . ALA A 1 174 ? 66.801 39.522 20.755 1.00 30.25 191 ALA A N 1
ATOM 1386 C CA . ALA A 1 174 ? 66.561 39.994 19.409 1.00 40.27 191 ALA A CA 1
ATOM 1387 C C . ALA A 1 174 ? 67.869 40.043 18.620 1.00 41.78 191 ALA A C 1
ATOM 1388 O O . ALA A 1 174 ? 68.961 40.062 19.183 1.00 42.47 191 ALA A O 1
ATOM 1390 N N . ARG A 1 175 ? 67.739 40.023 17.297 1.00 36.98 192 ARG A N 1
ATOM 1391 C CA . ARG A 1 175 ? 68.850 40.208 16.371 1.00 35.31 192 ARG A CA 1
ATOM 1392 C C . ARG A 1 175 ? 68.450 41.218 15.307 1.00 41.00 192 ARG A C 1
ATOM 1393 O O . ARG A 1 175 ? 67.267 41.353 14.971 1.00 39.66 192 ARG A O 1
ATOM 1401 N N . THR A 1 176 ? 69.440 41.925 14.768 1.00 40.03 193 THR A N 1
ATOM 1402 C CA . THR A 1 176 ? 69.214 42.621 13.509 1.00 47.76 193 THR A CA 1
ATOM 1403 C C . THR A 1 176 ? 69.205 41.607 12.372 1.00 50.85 193 THR A C 1
ATOM 1404 O O . THR A 1 176 ? 69.841 40.554 12.449 1.00 49.38 193 THR A O 1
ATOM 1408 N N . LYS A 1 177 ? 68.444 41.921 11.319 1.00 53.69 194 LYS A N 1
ATOM 1409 C CA . LYS A 1 177 ? 68.330 41.014 10.180 1.00 55.87 194 LYS A CA 1
ATOM 1410 C C . LYS A 1 177 ? 69.669 40.769 9.499 1.00 58.22 194 LYS A C 1
ATOM 1411 O O . LYS A 1 177 ? 69.784 39.825 8.712 1.00 60.78 194 LYS A O 1
ATOM 1417 N N . SER A 1 178 ? 70.698 41.509 9.876 1.00 65.01 195 SER A N 1
ATOM 1418 C CA . SER A 1 178 ? 72.022 41.265 9.342 1.00 73.09 195 SER A CA 1
ATOM 1419 C C . SER A 1 178 ? 72.955 40.386 10.207 1.00 74.72 195 SER A C 1
ATOM 1420 O O . SER A 1 178 ? 73.854 39.767 9.676 1.00 75.43 195 SER A O 1
ATOM 1423 N N . GLU A 1 179 ? 72.744 40.305 11.507 1.00 72.38 196 GLU A N 1
ATOM 1424 C CA . GLU A 1 179 ? 73.638 39.504 12.329 1.00 78.91 196 GLU A CA 1
ATOM 1425 C C . GLU A 1 179 ? 73.204 38.078 12.534 1.00 91.56 196 GLU A C 1
ATOM 1426 O O . GLU A 1 179 ? 73.634 37.428 13.461 1.00 91.09 196 GLU A O 1
ATOM 1432 N N . THR A 1 180 ? 72.352 37.580 11.670 1.00 100.51 197 THR A N 1
ATOM 1433 C CA . THR A 1 180 ? 71.855 36.228 11.816 1.00 115.26 197 THR A CA 1
ATOM 1434 C C . THR A 1 180 ? 72.922 35.173 12.148 1.00 116.56 197 THR A C 1
ATOM 1435 O O . THR A 1 180 ? 73.648 34.709 11.275 1.00 115.63 197 THR A O 1
ATOM 1439 N N . ASP A 1 181 ? 72.993 34.780 13.411 1.00 117.10 198 ASP A N 1
ATOM 1440 C CA . ASP A 1 181 ? 73.970 33.785 13.796 1.00 119.81 198 ASP A CA 1
ATOM 1441 C C . ASP A 1 181 ? 73.350 32.514 14.424 1.00 118.41 198 ASP A C 1
ATOM 1442 O O . ASP A 1 181 ? 72.326 32.570 15.110 1.00 113.52 198 ASP A O 1
ATOM 1447 N N . PHE A 1 182 ? 73.984 31.373 14.145 1.00 119.55 199 PHE A N 1
ATOM 1448 C CA . PHE A 1 182 ? 73.541 30.027 14.578 1.00 118.49 199 PHE A CA 1
ATOM 1449 C C . PHE A 1 182 ? 73.184 29.733 16.038 1.00 117.32 199 PHE A C 1
ATOM 1450 O O . PHE A 1 182 ? 72.273 28.957 16.314 1.00 111.22 199 PHE A O 1
ATOM 1458 N N . MET A 1 183 ? 73.954 30.325 16.939 1.00 121.23 200 MET A N 1
ATOM 1459 C CA . MET A 1 183 ? 73.814 30.156 18.379 1.00 118.61 200 MET A CA 1
ATOM 1460 C C . MET A 1 183 ? 72.483 30.646 18.889 1.00 113.85 200 MET A C 1
ATOM 1461 O O . MET A 1 183 ? 72.080 31.751 18.625 1.00 115.03 200 MET A O 1
ATOM 1466 N N . THR A 1 184 ? 71.814 29.794 19.636 1.00 107.34 201 THR A N 1
ATOM 1467 C CA . THR A 1 184 ? 70.506 30.077 20.221 1.00 98.01 201 THR A CA 1
ATOM 1468 C C . THR A 1 184 ? 70.630 30.037 21.742 1.00 86.81 201 THR A C 1
ATOM 1469 O O . THR A 1 184 ? 70.881 28.976 22.324 1.00 81.40 201 THR A O 1
ATOM 1473 N N . GLU A 1 185 ? 70.456 31.195 22.378 1.00 86.78 202 GLU A N 1
ATOM 1474 C CA . GLU A 1 185 ? 70.592 31.295 23.824 1.00 84.94 202 GLU A CA 1
ATOM 1475 C C . GLU A 1 185 ? 69.548 30.436 24.517 1.00 90.39 202 GLU A C 1
ATOM 1476 O O . GLU A 1 185 ? 68.423 30.267 24.037 1.00 92.38 202 GLU A O 1
ATOM 1482 N N . TYR A 1 186 ? 69.939 29.893 25.661 1.00 92.09 203 TYR A N 1
ATOM 1483 C CA . TYR A 1 186 ? 69.018 29.120 26.471 1.00 95.98 203 TYR A CA 1
ATOM 1484 C C . TYR A 1 186 ? 67.818 29.954 26.868 1.00 102.06 203 TYR A C 1
ATOM 1485 O O . TYR A 1 186 ? 67.946 31.064 27.392 1.00 107.18 203 TYR A O 1
ATOM 1494 N N . VAL A 1 187 ? 66.655 29.405 26.600 1.00 101.62 204 VAL A N 1
ATOM 1495 C CA . VAL A 1 187 ? 65.376 29.869 27.096 1.00 98.17 204 VAL A CA 1
ATOM 1496 C C . VAL A 1 187 ? 64.829 28.760 27.977 1.00 98.15 204 VAL A C 1
ATOM 1497 O O . VAL A 1 187 ? 65.207 27.594 27.822 1.00 98.22 204 VAL A O 1
ATOM 1501 N N . VAL A 1 188 ? 63.923 29.096 28.889 1.00 97.47 205 VAL A N 1
ATOM 1502 C CA . VAL A 1 188 ? 63.236 28.013 29.585 1.00 97.10 205 VAL A CA 1
ATOM 1503 C C . VAL A 1 188 ? 62.049 27.543 28.748 1.00 99.00 205 VAL A C 1
ATOM 1504 O O . VAL A 1 188 ? 61.324 26.624 29.149 1.00 98.52 205 VAL A O 1
ATOM 1508 N N . THR A 1 189 ? 61.865 28.136 27.561 1.00 94.86 206 THR A N 1
ATOM 1509 C CA . THR A 1 189 ? 60.763 27.782 26.657 1.00 84.53 206 THR A CA 1
ATOM 1510 C C . THR A 1 189 ? 61.285 27.573 25.236 1.00 66.94 206 THR A C 1
ATOM 1511 O O . THR A 1 189 ? 61.481 28.534 24.490 1.00 66.52 206 THR A O 1
ATOM 1515 N N . ARG A 1 190 ? 61.504 26.317 24.869 1.00 56.73 207 ARG A N 1
ATOM 1516 C CA . ARG A 1 190 ? 61.692 25.907 23.486 1.00 48.09 207 ARG A CA 1
ATOM 1517 C C . ARG A 1 190 ? 60.369 25.766 22.746 1.00 39.69 207 ARG A C 1
ATOM 1518 O O . ARG A 1 190 ? 60.381 25.480 21.545 1.00 38.34 207 ARG A O 1
ATOM 1526 N N . TRP A 1 191 ? 59.242 25.914 23.452 1.00 34.14 208 TRP A N 1
ATOM 1527 C CA . TRP A 1 191 ? 57.932 25.540 22.926 1.00 35.20 208 TRP A CA 1
ATOM 1528 C C . TRP A 1 191 ? 57.480 26.434 21.779 1.00 30.66 208 TRP A C 1
ATOM 1529 O O . TRP A 1 191 ? 56.610 26.019 21.010 1.00 29.03 208 TRP A O 1
ATOM 1540 N N . TYR A 1 192 ? 58.061 27.631 21.647 1.00 28.99 209 TYR A N 1
ATOM 1541 C CA . TYR A 1 192 ? 57.704 28.606 20.623 1.00 31.69 209 TYR A CA 1
ATOM 1542 C C . TYR A 1 192 ? 58.800 28.775 19.567 1.00 33.14 209 TYR A C 1
ATOM 1543 O O . TYR A 1 192 ? 58.681 29.641 18.698 1.00 32.56 209 TYR A O 1
ATOM 1552 N N . ARG A 1 193 ? 59.840 27.941 19.580 1.00 32.00 210 ARG A N 1
ATOM 1553 C CA . ARG A 1 193 ? 60.907 28.071 18.583 1.00 35.46 210 ARG A CA 1
ATOM 1554 C C . ARG A 1 193 ? 60.510 27.449 17.251 1.00 33.15 210 ARG A C 1
ATOM 1555 O O . ARG A 1 193 ? 60.024 26.318 17.205 1.00 29.93 210 ARG A O 1
ATOM 1563 N N . ALA A 1 194 ? 60.756 28.188 16.174 1.00 29.92 211 ALA A N 1
ATOM 1564 C CA . ALA A 1 194 ? 60.618 27.689 14.822 1.00 25.42 211 ALA A CA 1
ATOM 1565 C C . ALA A 1 194 ? 61.551 26.505 14.568 1.00 37.57 211 ALA A C 1
ATOM 1566 O O . ALA A 1 194 ? 62.572 26.340 15.242 1.00 31.47 211 ALA A O 1
ATOM 1568 N N . PRO A 1 195 ? 61.207 25.666 13.591 1.00 41.07 212 PRO A N 1
ATOM 1569 C CA . PRO A 1 195 ? 62.093 24.544 13.236 1.00 36.67 212 PRO A CA 1
ATOM 1570 C C . PRO A 1 195 ? 63.492 24.961 12.782 1.00 36.96 212 PRO A C 1
ATOM 1571 O O . PRO A 1 195 ? 64.440 24.222 13.051 1.00 34.97 212 PRO A O 1
ATOM 1575 N N . GLU A 1 196 ? 63.659 26.109 12.111 1.00 35.26 213 GLU A N 1
ATOM 1576 C CA . GLU A 1 196 ? 65.007 26.580 11.780 1.00 41.31 213 GLU A CA 1
ATOM 1577 C C . GLU A 1 196 ? 65.872 26.696 13.031 1.00 38.92 213 GLU A C 1
ATOM 1578 O O . GLU A 1 196 ? 67.064 26.363 13.009 1.00 40.97 213 GLU A O 1
ATOM 1584 N N . LEU A 1 197 ? 65.294 27.197 14.118 1.00 31.41 214 LEU A N 1
ATOM 1585 C CA . LEU A 1 197 ? 66.027 27.322 15.370 1.00 35.28 214 LEU A CA 1
ATOM 1586 C C . LEU A 1 197 ? 66.283 25.956 16.006 1.00 34.49 214 LEU A C 1
ATOM 1587 O O . LEU A 1 197 ? 67.393 25.683 16.466 1.00 39.43 214 LEU A O 1
ATOM 1592 N N . LEU A 1 198 ? 65.266 25.084 16.042 1.00 33.09 215 LEU A N 1
ATOM 1593 C CA . LEU A 1 198 ? 65.445 23.758 16.632 1.00 27.62 215 LEU A CA 1
ATOM 1594 C C . LEU A 1 198 ? 66.529 22.976 15.928 1.00 35.42 215 LEU A C 1
ATOM 1595 O O . LEU A 1 198 ? 67.191 22.136 16.546 1.00 38.11 215 LEU A O 1
ATOM 1600 N N . LEU A 1 199 ? 66.723 23.235 14.636 1.00 39.57 216 LEU A N 1
ATOM 1601 C CA . LEU A 1 199 ? 67.712 22.542 13.829 1.00 40.86 216 LEU A CA 1
ATOM 1602 C C . LEU A 1 199 ? 68.975 23.380 13.603 1.00 41.30 216 LEU A C 1
ATOM 1603 O O . LEU A 1 199 ? 69.757 23.071 12.701 1.00 37.72 216 LEU A O 1
ATOM 1608 N N . ASN A 1 200 ? 69.184 24.432 14.401 1.00 39.15 217 ASN A N 1
ATOM 1609 C CA . ASN A 1 200 ? 70.411 25.236 14.353 1.00 43.11 217 ASN A CA 1
ATOM 1610 C C . ASN A 1 200 ? 70.748 25.692 12.937 1.00 48.03 217 ASN A C 1
ATOM 1611 O O . ASN A 1 200 ? 71.866 25.509 12.455 1.00 52.07 217 ASN A O 1
ATOM 1616 N N . CYS A 1 201 ? 69.777 26.276 12.253 1.00 49.79 218 CYS A N 1
ATOM 1617 C CA . CYS A 1 201 ? 70.070 26.943 10.991 1.00 45.88 218 CYS A CA 1
ATOM 1618 C C . CYS A 1 201 ? 70.733 28.289 11.268 1.00 53.02 218 CYS A C 1
ATOM 1619 O O . CYS A 1 201 ? 70.291 29.041 12.143 1.00 65.10 218 CYS A O 1
ATOM 1622 N N . SER A 1 202 ? 71.802 28.584 10.537 1.00 51.25 219 SER A N 1
ATOM 1623 C CA . SER A 1 202 ? 72.545 29.816 10.763 1.00 59.91 219 SER A CA 1
ATOM 1624 C C . SER A 1 202 ? 71.980 30.996 9.986 1.00 59.65 219 SER A C 1
ATOM 1625 O O . SER A 1 202 ? 72.092 32.137 10.446 1.00 64.20 219 SER A O 1
ATOM 1628 N N . GLU A 1 203 ? 71.395 30.758 8.819 1.00 57.90 220 GLU A N 1
ATOM 1629 C CA . GLU A 1 203 ? 70.642 31.782 8.110 1.00 65.87 220 GLU A CA 1
ATOM 1630 C C . GLU A 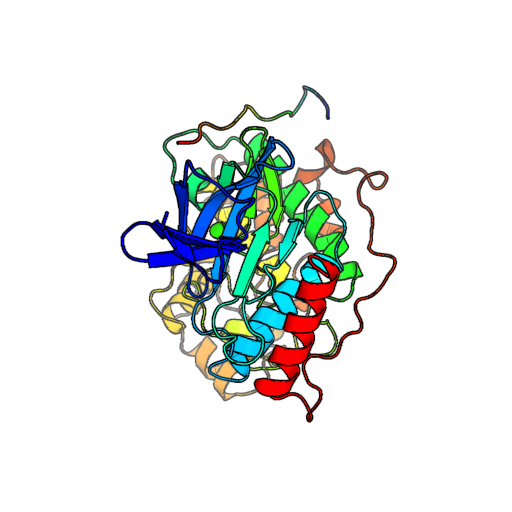1 203 ? 69.160 31.551 8.366 1.00 63.10 220 GLU A C 1
ATOM 1631 O O . GLU A 1 203 ? 68.675 30.417 8.274 1.00 61.86 220 GLU A O 1
ATOM 1637 N N . TYR A 1 204 ? 68.460 32.618 8.730 1.00 53.71 221 TYR A N 1
ATOM 1638 C CA . TYR A 1 204 ? 67.024 32.556 8.941 1.00 50.10 221 TYR A CA 1
ATOM 1639 C C . TYR A 1 204 ? 66.478 33.977 8.916 1.00 56.32 221 TYR A C 1
ATOM 1640 O O . TYR A 1 204 ? 67.224 34.954 9.003 1.00 52.07 221 TYR A O 1
ATOM 1649 N N . THR A 1 205 ? 65.153 34.0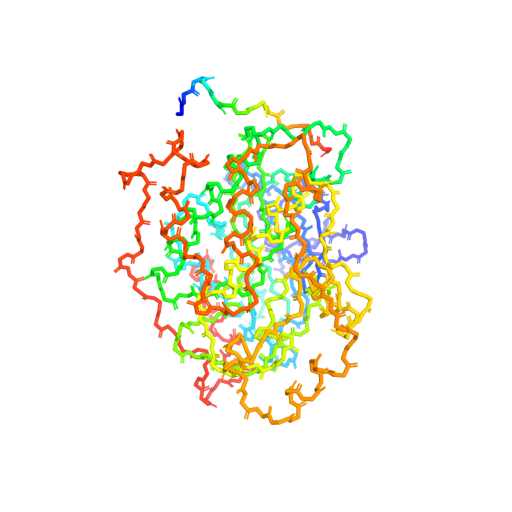75 8.819 1.00 46.06 222 THR A N 1
ATOM 1650 C CA . THR A 1 205 ? 64.504 35.333 8.493 1.00 36.21 222 THR A CA 1
ATOM 1651 C C . THR A 1 205 ? 63.395 35.648 9.482 1.00 43.79 222 THR A C 1
ATOM 1652 O O . THR A 1 205 ? 63.229 34.952 10.489 1.00 49.79 222 THR A O 1
ATOM 1656 N N . ALA A 1 206 ? 62.601 36.675 9.160 1.00 42.80 223 ALA A N 1
ATOM 1657 C CA . ALA A 1 206 ? 61.434 37.047 9.936 1.00 42.61 223 ALA A CA 1
ATOM 1658 C C . ALA A 1 206 ? 60.436 35.914 10.058 1.00 41.68 223 ALA A C 1
ATOM 1659 O O . ALA A 1 206 ? 59.502 36.025 10.854 1.00 42.08 223 ALA A O 1
ATOM 1661 N N . ALA A 1 207 ? 60.605 34.835 9.292 1.00 36.28 224 ALA A N 1
ATOM 1662 C CA . ALA A 1 207 ? 59.711 33.699 9.420 1.00 31.09 224 ALA A CA 1
ATOM 1663 C C . ALA A 1 207 ? 59.769 33.065 10.808 1.00 29.06 224 ALA A C 1
ATOM 1664 O O . ALA A 1 207 ? 58.797 32.419 11.206 1.00 27.16 224 ALA A O 1
ATOM 1666 N N . ILE A 1 208 ? 60.869 33.218 11.557 1.00 20.72 225 ILE A N 1
ATOM 1667 C CA . ILE A 1 208 ? 60.902 32.570 12.877 1.00 30.55 225 ILE A CA 1
ATOM 1668 C C . ILE A 1 208 ? 59.915 33.240 13.830 1.00 26.11 225 ILE A C 1
ATOM 1669 O O . ILE A 1 208 ? 59.239 32.565 14.617 1.00 31.45 225 ILE A O 1
ATOM 1674 N N . ASP A 1 209 ? 59.781 34.569 13.742 1.00 27.27 226 ASP A N 1
ATOM 1675 C CA . ASP A 1 209 ? 58.790 35.273 14.556 1.00 30.97 226 ASP A CA 1
ATOM 1676 C C . ASP A 1 209 ? 57.378 34.843 14.195 1.00 30.81 226 ASP A C 1
ATOM 1677 O O . ASP A 1 209 ? 56.530 34.672 15.079 1.00 27.14 226 ASP A O 1
ATOM 1682 N N . ILE A 1 210 ? 57.105 34.658 12.899 1.00 23.45 227 ILE A N 1
ATOM 1683 C CA . ILE A 1 210 ? 55.764 34.256 12.487 1.00 25.05 227 ILE A CA 1
ATOM 1684 C C . ILE A 1 210 ? 55.409 32.892 13.072 1.00 28.58 227 ILE A C 1
ATOM 1685 O O . ILE A 1 210 ? 54.276 32.674 13.521 1.00 28.61 227 ILE A O 1
ATOM 1690 N N . TRP A 1 211 ? 56.366 31.950 13.075 1.00 30.66 228 TRP A N 1
ATOM 1691 C CA . TRP A 1 211 ? 56.139 30.659 13.731 1.00 29.93 228 TRP A CA 1
ATOM 1692 C C . TRP A 1 211 ? 55.683 30.844 15.183 1.00 31.89 228 TRP A C 1
ATOM 1693 O O . TRP A 1 211 ? 54.725 30.200 15.638 1.00 25.67 228 TRP A O 1
ATOM 1704 N N . SER A 1 212 ? 56.370 31.714 15.932 1.00 26.18 229 SER A N 1
ATOM 1705 C CA . SER A 1 212 ? 56.002 31.923 17.331 1.00 23.55 229 SER A CA 1
ATOM 1706 C C . SER A 1 212 ? 54.600 32.503 17.426 1.00 27.26 229 SER A C 1
ATOM 1707 O O . SER A 1 212 ? 53.827 32.136 18.315 1.00 23.91 229 SER A O 1
ATOM 1710 N N . VAL A 1 213 ? 54.254 33.386 16.486 1.00 21.04 230 VAL A N 1
ATOM 1711 C CA . VAL A 1 213 ? 52.933 33.996 16.446 1.00 26.51 230 VAL A CA 1
ATOM 1712 C C . VAL A 1 213 ? 51.866 32.926 16.281 1.00 30.62 230 VAL A C 1
ATOM 1713 O O . VAL A 1 213 ? 50.831 32.956 16.951 1.00 28.54 230 VAL A O 1
ATOM 1717 N N . GLY A 1 214 ? 52.105 31.964 15.388 1.00 24.03 231 GLY A N 1
ATOM 1718 C CA . GLY A 1 214 ? 51.181 30.849 15.238 1.00 24.36 231 GLY A CA 1
ATOM 1719 C C . GLY A 1 214 ? 51.053 30.003 16.491 1.00 22.69 231 GLY A C 1
ATOM 1720 O O . GLY A 1 214 ? 49.946 29.636 16.888 1.00 32.67 231 GLY A O 1
ATOM 1721 N N . CYS A 1 215 ? 52.176 29.687 17.142 1.00 24.69 232 CYS A N 1
ATOM 1722 C CA . CYS A 1 215 ? 52.078 28.967 18.414 1.00 28.12 232 CYS A CA 1
ATOM 1723 C C . CYS A 1 215 ? 51.241 29.738 19.418 1.00 24.43 232 CYS A C 1
ATOM 1724 O O . CYS A 1 215 ? 50.473 29.149 20.190 1.00 28.02 232 CYS A O 1
ATOM 1727 N N . ILE A 1 216 ? 51.371 31.062 19.416 1.00 25.99 233 ILE A N 1
ATOM 1728 C CA . ILE A 1 216 ? 50.666 31.869 20.397 1.00 25.23 233 ILE A CA 1
ATOM 1729 C C . ILE A 1 216 ? 49.184 31.905 20.062 1.00 22.84 233 ILE A C 1
ATOM 1730 O O . ILE A 1 216 ? 48.331 31.665 20.922 1.00 27.24 233 ILE A O 1
ATOM 1735 N N . LEU A 1 217 ? 48.862 32.162 18.789 1.00 21.53 234 LEU A N 1
ATOM 1736 C CA . LEU A 1 217 ? 47.472 32.180 18.361 1.00 23.95 234 LEU A CA 1
ATOM 1737 C C . LEU A 1 217 ? 46.792 30.860 18.706 1.00 20.37 234 LEU A C 1
ATOM 1738 O O . LEU A 1 217 ? 45.731 30.838 19.339 1.00 27.75 234 LEU A O 1
ATOM 1743 N N . GLY A 1 218 ? 47.435 29.749 18.354 1.00 21.06 235 GLY A N 1
ATOM 1744 C CA . GLY A 1 218 ? 46.864 28.441 18.642 1.00 22.54 235 GLY A CA 1
ATOM 1745 C C . GLY A 1 218 ? 46.621 28.235 20.121 1.00 28.55 235 GLY A C 1
ATOM 1746 O O . GLY A 1 218 ? 45.586 27.708 20.519 1.00 35.25 235 GLY A O 1
ATOM 1747 N N . GLU A 1 219 ? 47.554 28.691 20.953 1.00 27.03 236 GLU A N 1
ATOM 1748 C CA . GLU A 1 219 ? 47.399 28.589 22.401 1.00 35.29 236 GLU A CA 1
ATOM 1749 C C . GLU A 1 219 ? 46.255 29.461 22.919 1.00 31.46 236 GLU A C 1
ATOM 1750 O O . GLU A 1 219 ? 45.588 29.083 23.883 1.00 29.25 236 GLU A O 1
ATOM 1756 N N . THR A 1 220 ? 46.010 30.626 22.304 1.00 24.62 237 THR A N 1
ATOM 1757 C CA . THR A 1 220 ? 44.877 31.448 22.731 1.00 26.24 237 THR A CA 1
ATOM 1758 C C . THR A 1 220 ? 43.536 30.770 22.410 1.00 29.97 237 THR A C 1
ATOM 1759 O O . THR A 1 220 ? 42.562 30.951 23.146 1.00 32.89 237 THR A O 1
ATOM 1763 N N . MET A 1 221 ? 43.475 29.984 21.327 1.00 28.47 238 MET A N 1
ATOM 1764 C CA . MET A 1 221 ? 42.256 29.278 20.927 1.00 32.95 238 MET A CA 1
ATOM 1765 C C . MET A 1 221 ? 42.051 28.006 21.743 1.00 33.95 238 MET A C 1
ATOM 1766 O O . MET A 1 221 ? 40.941 27.738 22.191 1.00 31.83 238 MET A O 1
ATOM 1771 N N . THR A 1 222 ? 43.109 27.224 21.980 1.00 32.28 239 THR A N 1
ATOM 1772 C CA . THR A 1 222 ? 42.980 25.946 22.689 1.00 32.82 239 THR A CA 1
ATOM 1773 C C . THR A 1 222 ? 43.188 26.054 24.194 1.00 34.55 239 THR A C 1
ATOM 1774 O O . THR A 1 222 ? 42.818 25.127 24.926 1.00 33.81 239 THR A O 1
ATOM 1778 N N . ARG A 1 223 ? 43.836 27.123 24.657 1.00 28.24 240 ARG A N 1
ATOM 1779 C CA . ARG A 1 223 ? 44.201 27.373 26.040 1.00 25.18 240 ARG A CA 1
ATOM 1780 C C . ARG A 1 223 ? 45.302 26.451 26.552 1.00 33.00 240 ARG A C 1
ATOM 1781 O O . ARG A 1 223 ? 45.528 26.408 27.772 1.00 38.58 240 ARG A O 1
ATOM 1789 N N . GLU A 1 224 ? 45.984 25.722 25.668 1.00 34.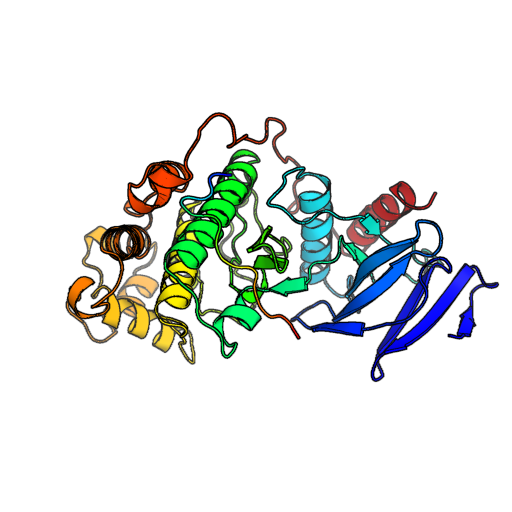72 241 GLU A N 1
ATOM 1790 C CA . GLU A 1 224 ? 47.120 24.841 25.937 1.00 37.83 241 GLU A CA 1
ATOM 1791 C C . GLU A 1 224 ? 48.240 25.143 24.952 1.00 36.28 241 GLU A C 1
ATOM 1792 O O . GLU A 1 224 ? 47.974 25.435 23.784 1.00 34.88 241 GLU A O 1
ATOM 1798 N N . PRO A 1 225 ? 49.500 25.027 25.369 1.00 41.03 242 PRO A N 1
ATOM 1799 C CA . PRO A 1 225 ? 50.594 25.104 24.393 1.00 32.32 242 PRO A CA 1
ATOM 1800 C C . PRO A 1 225 ? 50.397 24.039 23.324 1.00 29.16 242 PRO A C 1
ATOM 1801 O O . PRO A 1 225 ? 50.012 22.910 23.623 1.00 37.42 242 PRO A O 1
ATOM 1805 N N . LEU A 1 226 ? 50.661 24.394 22.072 1.00 21.84 243 LEU A N 1
ATOM 1806 C CA . LEU A 1 226 ? 50.527 23.404 21.005 1.00 28.53 243 LEU A CA 1
ATOM 1807 C C . LEU A 1 226 ? 51.616 22.334 21.076 1.00 32.06 243 LEU A C 1
ATOM 1808 O O . LEU A 1 226 ? 51.339 21.145 20.881 1.00 36.82 243 LEU A O 1
ATOM 1813 N N . PHE A 1 227 ? 52.861 22.738 21.326 1.00 27.11 244 PHE A N 1
ATOM 1814 C CA . PHE A 1 227 ? 54.037 21.883 21.147 1.00 30.79 244 PHE A CA 1
ATOM 1815 C C . PHE A 1 227 ? 54.915 21.910 22.394 1.00 29.95 244 PHE A C 1
ATOM 1816 O O . PHE A 1 227 ? 56.045 22.400 22.349 1.00 33.38 244 PHE A O 1
ATOM 1824 N N . PRO A 1 228 ? 54.387 21.365 23.620 1.00 27.23 245 PRO A N 1
ATOM 1825 C CA . PRO A 1 228 ? 55.232 21.393 24.837 1.00 27.02 245 PRO A CA 1
ATOM 1826 C C . PRO A 1 228 ? 56.184 20.207 24.919 1.00 32.07 245 PRO A C 1
ATOM 1827 O O . PRO A 1 228 ? 56.065 19.318 25.760 1.00 38.38 245 PRO A O 1
ATOM 1831 N N . GLY A 1 229 ? 57.168 20.185 24.026 1.00 35.97 246 GLY A N 1
ATOM 1832 C CA . GLY A 1 229 ? 58.138 19.103 24.051 1.00 40.12 246 GLY A CA 1
ATOM 1833 C C . GLY A 1 229 ? 58.904 19.092 25.362 1.00 38.66 246 GLY A C 1
ATOM 1834 O O . GLY A 1 229 ? 59.276 20.141 25.899 1.00 36.69 246 GLY A O 1
ATOM 1835 N N . LYS A 1 230 ? 59.103 17.896 25.902 1.00 42.75 247 LYS A N 1
ATOM 1836 C CA . LYS A 1 230 ? 59.901 17.776 27.112 1.00 53.16 247 LYS A CA 1
ATOM 1837 C C . LYS A 1 230 ? 61.391 17.898 26.825 1.00 50.99 247 LYS A C 1
ATOM 1838 O O . LYS A 1 230 ? 62.171 18.145 27.752 1.00 50.52 247 LYS A O 1
ATOM 1844 N N . ASP A 1 231 ? 61.781 17.761 25.561 1.00 45.86 248 ASP A N 1
ATOM 1845 C CA . ASP A 1 231 ? 63.127 18.025 25.080 1.00 45.35 248 ASP A CA 1
ATOM 1846 C C . ASP A 1 231 ? 63.004 18.397 23.605 1.00 36.58 248 ASP A C 1
ATOM 1847 O O . ASP A 1 231 ? 61.900 18.474 23.064 1.00 39.69 248 ASP A O 1
ATOM 1852 N N . TYR A 1 232 ? 64.146 18.596 22.939 1.00 36.14 249 TYR A N 1
ATOM 1853 C CA . TYR A 1 232 ? 64.112 19.114 21.571 1.00 49.30 249 TYR A CA 1
ATOM 1854 C C . TYR A 1 232 ? 63.693 18.069 20.544 1.00 43.93 249 TYR A C 1
ATOM 1855 O O . TYR A 1 232 ? 63.136 18.426 19.501 1.00 53.72 249 TYR A O 1
ATOM 1864 N N . VAL A 1 233 ? 63.952 16.791 20.806 1.00 39.26 250 VAL A N 1
ATOM 1865 C CA . VAL A 1 233 ? 63.471 15.735 19.916 1.00 45.21 250 VAL A CA 1
ATOM 1866 C C . VAL A 1 233 ? 61.956 15.593 20.028 1.00 39.44 250 VAL A C 1
ATOM 1867 O O . VAL A 1 233 ? 61.247 15.484 19.022 1.00 38.34 250 VAL A O 1
ATOM 1871 N N . HIS A 1 234 ? 61.448 15.572 21.260 1.00 34.12 251 HIS A N 1
ATOM 1872 C CA . HIS A 1 234 ? 60.011 15.492 21.484 1.00 33.95 251 HIS A CA 1
ATOM 1873 C C . HIS A 1 234 ? 59.312 16.685 20.848 1.00 41.45 251 HIS A C 1
ATOM 1874 O O . HIS A 1 234 ? 58.206 16.566 20.312 1.00 41.67 251 HIS A O 1
ATOM 1881 N N . GLN A 1 235 ? 59.973 17.840 20.869 1.00 42.30 252 GLN A N 1
ATOM 1882 C CA . GLN A 1 235 ? 59.383 19.054 20.331 1.00 38.88 252 GLN A CA 1
ATOM 1883 C C . GLN A 1 235 ? 59.165 18.932 18.824 1.00 37.11 252 GLN A C 1
ATOM 1884 O O . GLN A 1 235 ? 58.062 19.188 18.314 1.00 35.86 252 GLN A O 1
ATOM 1890 N N . LEU A 1 236 ? 60.207 18.519 18.097 1.00 31.16 253 LEU A N 1
ATOM 1891 C CA . LEU A 1 236 ? 60.068 18.310 16.659 1.00 36.52 253 LEU A CA 1
ATOM 1892 C C . LEU A 1 236 ? 58.964 17.305 16.355 1.00 38.34 253 LEU A C 1
ATOM 1893 O O . LEU A 1 236 ? 58.199 17.477 15.396 1.00 37.84 253 LEU A O 1
ATOM 1898 N N . ARG A 1 237 ? 58.871 16.244 17.159 1.00 40.22 254 ARG A N 1
ATOM 1899 C CA . ARG A 1 237 ? 57.871 15.210 16.908 1.00 46.31 254 ARG A CA 1
ATOM 1900 C C . ARG A 1 237 ? 56.463 15.768 17.063 1.00 39.31 254 ARG A C 1
ATOM 1901 O O . ARG A 1 237 ? 55.606 15.557 16.194 1.00 32.74 254 ARG A O 1
ATOM 1909 N N . LEU A 1 238 ? 56.211 16.502 18.162 1.00 28.51 255 LEU A N 1
ATOM 1910 C CA . LEU A 1 238 ? 54.900 17.125 18.358 1.00 31.76 255 LEU A CA 1
ATOM 1911 C C . LEU A 1 238 ? 54.547 18.053 17.205 1.00 30.40 255 LEU A C 1
ATOM 1912 O O . LEU A 1 238 ? 53.374 18.174 16.826 1.00 37.19 255 LEU A O 1
ATOM 1917 N N . ILE A 1 239 ? 55.543 18.735 16.645 1.00 30.02 256 ILE A N 1
ATOM 1918 C CA . ILE A 1 239 ? 55.251 19.605 15.513 1.00 32.17 256 ILE A CA 1
ATOM 1919 C C . ILE A 1 239 ? 54.766 18.766 14.334 1.00 32.32 256 ILE A C 1
ATOM 1920 O O . ILE A 1 239 ? 53.704 19.018 13.759 1.00 33.06 256 ILE A O 1
ATOM 1925 N N . THR A 1 240 ? 55.523 17.732 13.989 1.00 24.80 257 THR A N 1
ATOM 1926 C CA . THR A 1 240 ? 55.172 16.918 12.830 1.00 31.60 257 THR A CA 1
ATOM 1927 C C . THR A 1 240 ? 53.952 16.043 13.091 1.00 36.51 257 THR A C 1
ATOM 1928 O O . THR A 1 240 ? 53.331 15.570 12.131 1.00 36.89 257 THR A O 1
ATOM 1932 N N . GLU A 1 241 ? 53.603 15.808 14.359 1.00 35.35 258 GLU A N 1
ATOM 1933 C CA . GLU A 1 241 ? 52.338 15.127 14.651 1.00 43.69 258 GLU A CA 1
ATOM 1934 C C . GLU A 1 241 ? 51.137 15.990 14.285 1.00 44.25 258 GLU A C 1
ATOM 1935 O O . GLU A 1 241 ? 50.071 15.454 13.969 1.00 40.22 258 GLU A O 1
ATOM 1941 N N . LEU A 1 242 ? 51.287 17.318 14.319 1.00 42.81 259 LEU A N 1
ATOM 1942 C CA . LEU A 1 242 ? 50.194 18.204 13.933 1.00 34.05 259 LEU A CA 1
ATOM 1943 C C . LEU A 1 242 ? 50.203 18.521 12.444 1.00 35.98 259 LEU A C 1
ATOM 1944 O O . LEU A 1 242 ? 49.160 18.436 11.790 1.00 42.21 259 LEU A O 1
ATOM 1949 N N . ILE A 1 243 ? 51.347 18.925 11.887 1.00 36.36 260 ILE A N 1
ATOM 1950 C CA . ILE A 1 243 ? 51.353 19.428 10.512 1.00 43.61 260 ILE A CA 1
ATOM 1951 C C . ILE A 1 243 ? 51.874 18.405 9.519 1.00 48.08 260 ILE A C 1
ATOM 1952 O O . ILE A 1 243 ? 51.870 18.669 8.309 1.00 44.54 260 ILE A O 1
ATOM 1957 N N . GLY A 1 244 ? 52.311 17.246 9.986 1.00 47.22 261 GLY A N 1
ATOM 1958 C CA . GLY A 1 244 ? 52.829 16.231 9.103 1.00 44.01 261 GLY A CA 1
ATOM 1959 C C . GLY A 1 244 ? 54.333 16.327 8.950 1.00 44.91 261 GLY A C 1
ATOM 1960 O O . GLY A 1 244 ? 54.950 17.362 9.171 1.00 50.91 261 GLY A O 1
ATOM 1961 N N . SER A 1 245 ? 54.919 15.210 8.568 1.00 46.29 262 SER A N 1
ATOM 1962 C CA . SER A 1 245 ? 56.348 15.168 8.386 1.00 47.37 262 SER A CA 1
ATOM 1963 C C . SER A 1 245 ? 56.736 15.923 7.115 1.00 48.89 262 SER A C 1
ATOM 1964 O O . SER A 1 245 ? 56.043 15.844 6.095 1.00 44.53 262 SER A O 1
ATOM 1967 N N . PRO A 1 246 ? 57.811 16.689 7.157 1.00 46.44 263 PRO A N 1
ATOM 1968 C CA . PRO A 1 246 ? 58.199 17.468 5.980 1.00 39.65 263 PRO A CA 1
ATOM 1969 C C . PRO A 1 246 ? 58.653 16.554 4.853 1.00 42.35 263 PRO A C 1
ATOM 1970 O O . PRO A 1 246 ? 59.377 15.584 5.079 1.00 39.25 263 PRO A O 1
ATOM 1974 N N . ASP A 1 247 ? 58.217 16.876 3.632 1.00 51.25 264 ASP A N 1
ATOM 1975 C CA . ASP A 1 247 ? 58.750 16.256 2.422 1.00 49.22 264 ASP A CA 1
ATOM 1976 C C . ASP A 1 247 ? 60.114 16.870 2.079 1.00 49.60 264 ASP A C 1
ATOM 1977 O O . ASP A 1 247 ? 60.608 17.768 2.768 1.00 48.65 264 ASP A O 1
ATOM 1982 N N . ASP A 1 248 ? 60.735 16.384 0.994 1.00 50.93 265 ASP A N 1
ATOM 1983 C CA . ASP A 1 248 ? 62.115 16.774 0.696 1.00 53.67 265 ASP A CA 1
ATOM 1984 C C . ASP A 1 248 ? 62.225 18.242 0.313 1.00 51.71 265 ASP A C 1
ATOM 1985 O O . ASP A 1 248 ? 63.210 18.900 0.663 1.00 52.42 265 ASP A O 1
ATOM 1990 N N . SER A 1 249 ? 61.219 18.780 -0.384 1.00 56.98 266 SER A N 1
ATOM 1991 C CA . SER A 1 249 ? 61.210 20.208 -0.694 1.00 58.26 266 SER A CA 1
ATOM 1992 C C . SER A 1 249 ? 61.093 21.055 0.571 1.00 51.91 266 SER A C 1
ATOM 1993 O O . SER A 1 249 ? 61.691 22.132 0.657 1.00 51.91 266 SER A O 1
ATOM 1996 N N . SER A 1 250 ? 60.332 20.588 1.566 1.00 43.62 267 SER A N 1
ATOM 1997 C CA . SER A 1 250 ? 60.199 21.352 2.800 1.00 46.34 267 SER A CA 1
ATOM 1998 C C . SER A 1 250 ? 61.472 21.322 3.635 1.00 50.61 267 SER A C 1
ATOM 1999 O O . SER A 1 250 ? 61.637 22.164 4.523 1.00 44.32 267 SER A O 1
ATOM 2002 N N . LEU A 1 251 ? 62.367 20.370 3.378 1.00 51.80 268 LEU A N 1
ATOM 2003 C CA . LEU A 1 251 ? 63.631 20.280 4.087 1.00 44.85 268 LEU A CA 1
ATOM 2004 C C . LEU A 1 251 ? 64.756 20.969 3.340 1.00 44.73 268 LEU A C 1
ATOM 2005 O O . LEU A 1 251 ? 65.922 20.804 3.710 1.00 42.16 268 LEU A O 1
ATOM 2010 N N . GLY A 1 252 ? 64.431 21.730 2.292 1.00 50.67 269 GLY A N 1
ATOM 2011 C CA . GLY A 1 252 ? 65.468 22.320 1.465 1.00 47.02 269 GLY A CA 1
ATOM 2012 C C . GLY A 1 252 ? 66.379 23.255 2.231 1.00 46.10 269 GLY A C 1
ATOM 2013 O O . GLY A 1 252 ? 67.580 23.322 1.955 1.00 39.88 269 GLY A O 1
ATOM 2014 N N . PHE A 1 253 ? 65.834 23.958 3.228 1.00 43.39 270 PHE A N 1
ATOM 2015 C CA . PHE A 1 253 ? 66.613 24.946 3.959 1.00 45.89 270 PHE A CA 1
ATOM 2016 C C . PHE A 1 253 ? 67.648 24.331 4.895 1.00 49.93 270 PHE A C 1
ATOM 2017 O O . PHE A 1 253 ? 68.464 25.074 5.442 1.00 56.25 270 PHE A O 1
ATOM 2025 N N . LEU A 1 254 ? 67.626 23.020 5.118 1.00 49.02 271 LEU A N 1
ATOM 2026 C CA . LEU A 1 254 ? 68.634 22.416 5.979 1.00 47.21 271 LEU A CA 1
ATOM 2027 C C . LEU A 1 254 ? 69.979 22.371 5.265 1.00 53.85 271 LEU A C 1
ATOM 2028 O O . LEU A 1 254 ? 70.056 22.255 4.042 1.00 57.34 271 LEU A O 1
ATOM 2033 N N . ARG A 1 255 ? 71.048 22.458 6.048 1.00 61.19 272 ARG A N 1
ATOM 2034 C CA . ARG A 1 255 ? 72.389 22.590 5.510 1.00 61.90 272 ARG A CA 1
ATOM 2035 C C . ARG A 1 255 ? 73.289 21.402 5.799 1.00 57.53 272 ARG A C 1
ATOM 2036 O O . ARG A 1 255 ? 74.463 21.429 5.410 1.00 60.45 272 ARG A O 1
ATOM 2044 N N . SER A 1 256 ? 72.801 20.365 6.474 1.00 44.40 273 SER A N 1
ATOM 2045 C CA . SER A 1 256 ? 73.616 19.167 6.621 1.00 48.80 273 SER A CA 1
ATOM 2046 C C . SER A 1 256 ? 72.756 17.926 6.468 1.00 42.15 273 SER A C 1
ATOM 2047 O O . SER A 1 256 ? 71.541 17.943 6.700 1.00 43.04 273 SER A O 1
ATOM 2050 N N . ASP A 1 257 ? 73.422 16.845 6.061 1.00 44.64 274 ASP A N 1
ATOM 2051 C CA . ASP A 1 257 ? 72.829 15.516 6.141 1.00 58.62 274 ASP A CA 1
ATOM 2052 C C . ASP A 1 257 ? 72.560 15.112 7.583 1.00 61.44 274 ASP A C 1
ATOM 2053 O O . ASP A 1 257 ? 71.601 14.383 7.838 1.00 61.15 274 ASP A O 1
ATOM 2058 N N . ASN A 1 258 ? 73.387 15.584 8.527 1.00 65.12 275 ASN A N 1
ATOM 2059 C CA . ASN A 1 258 ? 73.163 15.324 9.951 1.00 62.47 275 ASN A CA 1
ATOM 2060 C C . ASN A 1 258 ? 71.791 15.821 10.394 1.00 58.21 275 ASN A C 1
ATOM 2061 O O . ASN A 1 258 ? 71.039 15.103 11.058 1.00 61.06 275 ASN A O 1
ATOM 2066 N N . ALA A 1 259 ? 71.457 17.066 10.062 1.00 48.46 276 ALA A N 1
ATOM 2067 C CA . ALA A 1 259 ? 70.147 17.579 10.436 1.00 43.75 276 ALA A CA 1
ATOM 2068 C C . ALA A 1 259 ? 69.049 16.859 9.665 1.00 43.02 276 ALA A C 1
ATOM 2069 O O . ALA A 1 259 ? 67.968 16.605 10.202 1.00 39.37 276 ALA A O 1
ATOM 2071 N N . ARG A 1 260 ? 69.327 16.514 8.407 1.00 40.52 277 ARG A N 1
ATOM 2072 C CA . ARG A 1 260 ? 68.374 15.776 7.587 1.00 43.53 277 ARG A CA 1
ATOM 2073 C C . ARG A 1 260 ? 68.041 14.417 8.192 1.00 43.23 277 ARG A C 1
ATOM 2074 O O . ARG A 1 260 ? 66.872 14.040 8.295 1.00 46.08 277 ARG A O 1
ATOM 2082 N N . ARG A 1 261 ? 69.058 13.655 8.584 1.00 51.56 278 ARG A N 1
ATOM 2083 C CA . ARG A 1 261 ? 68.786 12.343 9.161 1.00 59.80 278 ARG A CA 1
ATOM 2084 C C . ARG A 1 261 ? 68.089 12.475 10.519 1.00 57.90 278 ARG A C 1
ATOM 2085 O O . ARG A 1 261 ? 67.223 11.662 10.863 1.00 56.02 278 ARG A O 1
ATOM 2093 N N . TYR A 1 262 ? 68.453 13.500 11.296 1.00 52.29 279 TYR A N 1
ATOM 2094 C CA . TYR A 1 262 ? 67.765 13.796 12.547 1.00 53.50 279 TYR A CA 1
ATOM 2095 C C . TYR A 1 262 ? 66.256 13.831 12.325 1.00 49.72 279 TYR A C 1
ATOM 2096 O O . TYR A 1 262 ? 65.516 13.068 12.946 1.00 52.52 279 TYR A O 1
ATOM 2105 N N . VAL A 1 263 ? 65.798 14.649 11.366 1.00 46.25 280 VAL A N 1
ATOM 2106 C CA . VAL A 1 263 ? 64.361 14.816 11.126 1.00 46.58 280 VAL A CA 1
ATOM 2107 C C . VAL A 1 263 ? 63.725 13.520 10.637 1.00 43.54 280 VAL A C 1
ATOM 2108 O O . VAL A 1 263 ? 62.634 13.149 11.082 1.00 52.00 280 VAL A O 1
ATOM 2112 N N . ARG A 1 264 ? 64.384 12.817 9.712 1.00 43.37 281 ARG A N 1
ATOM 2113 C CA . ARG A 1 264 ? 63.824 11.608 9.117 1.00 51.43 281 ARG A CA 1
ATOM 2114 C C . ARG A 1 264 ? 63.951 10.370 9.994 1.00 55.23 281 ARG A C 1
ATOM 2115 O O . ARG A 1 264 ? 63.343 9.346 9.663 1.00 53.26 281 ARG A O 1
ATOM 2123 N N . GLN A 1 265 ? 64.731 10.414 11.078 1.00 59.84 282 GLN A N 1
ATOM 2124 C CA . GLN A 1 265 ? 64.684 9.307 12.028 1.00 60.34 282 GLN A CA 1
ATOM 2125 C C . GLN A 1 265 ? 63.448 9.382 12.910 1.00 57.21 282 GLN A C 1
ATOM 2126 O O . GLN A 1 265 ? 63.131 8.405 13.584 1.00 66.66 282 GLN A O 1
ATOM 2132 N N . LEU A 1 266 ? 62.762 10.524 12.933 1.00 54.25 283 LEU A N 1
ATOM 2133 C CA . LEU A 1 266 ? 61.499 10.634 13.640 1.00 52.36 283 LEU A CA 1
ATOM 2134 C C . LEU A 1 266 ? 60.476 9.705 12.994 1.00 51.83 283 LEU A C 1
ATOM 2135 O O . LEU A 1 266 ? 60.617 9.334 11.828 1.00 53.66 283 LEU A O 1
ATOM 2140 N N . PRO A 1 267 ? 59.439 9.312 13.732 1.00 50.43 284 PRO A N 1
ATOM 2141 C CA . PRO A 1 267 ? 58.313 8.626 13.086 1.00 41.33 284 PRO A CA 1
ATOM 2142 C C . PRO A 1 267 ? 57.658 9.569 12.092 1.00 41.90 284 PRO A C 1
ATOM 2143 O O . PRO A 1 267 ? 57.520 10.764 12.347 1.00 50.45 284 PRO A O 1
ATOM 2147 N N . GLN A 1 268 ? 57.262 9.037 10.949 1.00 48.42 285 GLN A N 1
ATOM 2148 C CA . GLN A 1 268 ? 56.677 9.862 9.907 1.00 51.53 285 GLN A CA 1
ATOM 2149 C C . GLN A 1 268 ? 55.174 9.927 10.102 1.00 50.24 285 GLN A C 1
ATOM 2150 O O . GLN A 1 268 ? 54.534 8.922 10.423 1.00 49.27 285 GLN A O 1
ATOM 2156 N N . TYR A 1 269 ? 54.623 11.123 9.939 1.00 51.31 286 TYR A N 1
ATOM 2157 C CA . TYR A 1 269 ? 53.217 11.376 10.206 1.00 49.11 286 TYR A CA 1
ATOM 2158 C C . TYR A 1 269 ? 52.577 12.079 9.020 1.00 59.51 286 TYR A C 1
ATOM 2159 O O . TYR A 1 269 ? 53.245 12.824 8.292 1.00 58.55 286 TYR A O 1
ATOM 2168 N N . PRO A 1 270 ? 51.281 11.868 8.808 1.00 64.42 287 PRO A N 1
ATOM 2169 C CA . PRO A 1 270 ? 50.568 12.625 7.780 1.00 63.83 287 PRO A CA 1
ATOM 2170 C C . PRO A 1 270 ? 50.134 13.988 8.284 1.00 69.11 287 PRO A C 1
ATOM 2171 O O . PRO A 1 270 ? 49.839 14.188 9.468 1.00 63.06 287 PRO A O 1
ATOM 2175 N N . ARG A 1 271 ? 50.083 14.928 7.346 1.00 73.94 288 ARG A N 1
ATOM 2176 C CA . ARG A 1 271 ? 49.637 16.279 7.642 1.00 77.77 288 ARG A CA 1
ATOM 2177 C C . ARG A 1 271 ? 48.168 16.299 8.044 1.00 79.22 288 ARG A C 1
ATOM 2178 O O . ARG A 1 271 ? 47.293 15.989 7.232 1.00 88.63 288 ARG A O 1
ATOM 2186 N N . GLN A 1 272 ? 47.885 16.661 9.287 1.00 73.31 289 GLN A N 1
ATOM 2187 C CA . GLN A 1 272 ? 46.523 16.598 9.788 1.00 74.91 289 GLN A CA 1
ATOM 2188 C C . GLN A 1 272 ? 45.677 17.738 9.237 1.00 73.45 289 GLN A C 1
ATOM 2189 O O . GLN A 1 272 ? 46.162 18.842 8.979 1.00 67.85 289 GLN A O 1
ATOM 2195 N N . ASN A 1 273 ? 44.398 17.452 9.049 1.00 70.37 290 ASN A N 1
ATOM 2196 C CA . ASN A 1 273 ? 43.461 18.488 8.655 1.00 63.88 290 ASN A CA 1
ATOM 2197 C C . ASN A 1 273 ? 43.189 19.392 9.851 1.00 55.74 290 ASN A C 1
ATOM 2198 O O . ASN A 1 273 ? 42.707 18.929 10.890 1.00 56.22 290 ASN A O 1
ATOM 2203 N N . PHE A 1 274 ? 43.511 20.678 9.700 1.00 47.36 291 PHE A N 1
ATOM 2204 C CA . PHE A 1 274 ? 43.437 21.614 10.814 1.00 54.65 291 PHE A CA 1
ATOM 2205 C C . PHE A 1 274 ? 42.009 21.812 11.301 1.00 74.40 291 PHE A C 1
ATOM 2206 O O . PHE A 1 274 ? 41.788 22.042 12.497 1.00 80.46 291 PHE A O 1
ATOM 2214 N N . ALA A 1 275 ? 41.030 21.753 10.396 1.00 81.63 292 ALA A N 1
ATOM 2215 C CA . ALA A 1 275 ? 39.641 21.866 10.824 1.00 84.55 292 ALA A CA 1
ATOM 2216 C C . ALA A 1 275 ? 39.271 20.725 11.762 1.00 82.96 292 ALA A C 1
ATOM 2217 O O . ALA A 1 275 ? 38.586 20.936 12.772 1.00 84.77 292 ALA A O 1
ATOM 2219 N N . ALA A 1 276 ? 39.746 19.513 11.458 1.00 75.82 293 ALA A N 1
ATOM 2220 C CA . ALA A 1 276 ? 39.454 18.356 12.300 1.00 71.45 293 ALA A CA 1
ATOM 2221 C C . ALA A 1 276 ? 40.054 18.522 13.689 1.00 60.72 293 ALA A C 1
ATOM 2222 O O . ALA A 1 276 ? 39.385 18.276 14.700 1.00 51.04 293 ALA A O 1
ATOM 2224 N N . ARG A 1 277 ? 41.326 18.942 13.750 1.00 52.00 294 ARG A N 1
ATOM 2225 C CA . ARG A 1 277 ? 42.004 19.136 15.023 1.00 44.38 294 ARG A CA 1
ATOM 2226 C C . ARG A 1 277 ? 41.434 20.312 15.799 1.00 42.95 294 ARG A C 1
ATOM 2227 O O . ARG A 1 277 ? 41.427 20.293 17.034 1.00 40.13 294 ARG A O 1
ATOM 2235 N N . PHE A 1 278 ? 40.970 21.357 15.116 1.00 34.97 295 PHE A N 1
ATOM 2236 C CA . PHE A 1 278 ? 40.443 22.543 15.797 1.00 41.66 295 PHE A CA 1
ATOM 2237 C C . PHE A 1 278 ? 38.998 22.791 15.371 1.00 53.47 295 PHE A C 1
ATOM 2238 O O . PHE A 1 278 ? 38.699 23.792 14.707 1.00 53.67 295 PHE A O 1
ATOM 2246 N N . PRO A 1 279 ? 38.078 21.909 15.736 1.00 56.73 296 PRO A N 1
ATOM 2247 C CA . PRO A 1 279 ? 36.673 22.114 15.373 1.00 59.34 296 PRO A CA 1
ATOM 2248 C C . PRO A 1 279 ? 36.020 23.153 16.275 1.00 57.25 296 PRO A C 1
ATOM 2249 O O . PRO A 1 279 ? 36.551 23.539 17.317 1.00 54.24 296 PRO A O 1
ATOM 2253 N N . ASN A 1 280 ? 34.845 23.606 15.840 1.00 61.43 297 ASN A N 1
ATOM 2254 C CA . ASN A 1 280 ? 34.046 24.588 16.574 1.00 68.62 297 ASN A CA 1
ATOM 2255 C C . ASN A 1 280 ? 34.869 25.823 16.936 1.00 70.22 297 ASN A C 1
ATOM 2256 O O . ASN A 1 280 ? 34.741 26.386 18.025 1.00 74.74 297 ASN A O 1
ATOM 2261 N N . MET A 1 281 ? 35.735 26.241 16.015 1.00 72.96 298 MET A N 1
ATOM 2262 C CA . MET A 1 281 ? 36.490 27.480 16.144 1.00 64.18 298 MET A CA 1
ATOM 2263 C C . MET A 1 281 ? 36.327 28.292 14.866 1.00 55.63 298 MET A C 1
ATOM 2264 O O . MET A 1 281 ? 35.713 27.850 13.896 1.00 57.09 298 MET A O 1
ATOM 2269 N N . SER A 1 282 ? 36.849 29.508 14.895 1.00 53.10 299 SER A N 1
ATOM 2270 C CA . SER A 1 282 ? 36.657 30.447 13.802 1.00 41.87 299 SER A CA 1
ATOM 2271 C C . SER A 1 282 ? 37.403 29.986 12.555 1.00 43.22 299 SER A C 1
ATOM 2272 O O . SER A 1 282 ? 38.613 29.752 12.601 1.00 48.07 299 SER A O 1
ATOM 2275 N N . ALA A 1 283 ? 36.692 29.885 11.426 1.00 41.80 300 ALA A N 1
ATOM 2276 C CA . ALA A 1 283 ? 37.329 29.407 10.197 1.00 35.66 300 ALA A CA 1
ATOM 2277 C C . ALA A 1 283 ? 38.456 30.334 9.752 1.00 35.93 300 ALA A C 1
ATOM 2278 O O . ALA A 1 283 ? 39.513 29.870 9.314 1.00 38.60 300 ALA A O 1
ATOM 2280 N N . GLY A 1 284 ? 38.249 31.648 9.845 1.00 38.69 301 GLY A N 1
ATOM 2281 C CA . GLY A 1 284 ? 39.346 32.576 9.611 1.00 36.88 301 GLY A CA 1
ATOM 2282 C C . GLY A 1 284 ? 40.550 32.308 10.500 1.00 36.77 301 GLY A C 1
ATOM 2283 O O . GLY A 1 284 ? 41.697 32.381 10.049 1.00 40.13 301 GLY A O 1
ATOM 2284 N N . ALA A 1 285 ? 40.315 31.977 11.775 1.00 31.97 302 ALA A N 1
ATOM 2285 C CA . ALA A 1 285 ? 41.449 31.790 12.685 1.00 34.84 302 ALA A CA 1
ATOM 2286 C C . ALA A 1 285 ? 42.223 30.526 12.331 1.00 31.26 302 ALA A C 1
ATOM 2287 O O . ALA A 1 285 ? 43.453 30.551 12.223 1.00 36.96 302 ALA A O 1
ATOM 2289 N N . VAL A 1 286 ? 41.505 29.416 12.117 1.00 36.50 303 VAL A N 1
ATOM 2290 C CA . VAL A 1 286 ? 42.156 28.163 11.755 1.00 38.58 303 VAL A CA 1
ATOM 2291 C C . VAL A 1 286 ? 42.921 28.328 10.457 1.00 41.34 303 VAL A C 1
ATOM 2292 O O . VAL A 1 286 ? 44.034 27.814 10.303 1.00 34.20 303 VAL A O 1
ATOM 2296 N N . ASP A 1 287 ? 42.332 29.045 9.503 1.00 44.18 304 ASP A N 1
ATOM 2297 C CA . ASP A 1 287 ? 42.987 29.234 8.218 1.00 33.92 304 ASP A CA 1
ATOM 2298 C C . ASP A 1 287 ? 44.307 29.973 8.390 1.00 40.35 304 ASP A C 1
ATOM 2299 O O . ASP A 1 287 ? 45.323 29.607 7.783 1.00 46.71 304 ASP A O 1
ATOM 2304 N N . LEU A 1 288 ? 44.314 31.006 9.229 1.00 34.71 305 LEU A N 1
ATOM 2305 C CA . LEU A 1 288 ? 45.531 31.772 9.456 1.00 39.51 305 LEU A CA 1
ATOM 2306 C C . LEU A 1 288 ? 46.550 30.950 10.244 1.00 37.33 305 LEU A C 1
ATOM 2307 O O . LEU A 1 288 ? 47.753 30.996 9.963 1.00 38.93 305 LEU A O 1
ATOM 2312 N N . LEU A 1 289 ? 46.085 30.191 11.232 1.00 31.64 306 LEU A N 1
ATOM 2313 C CA . LEU A 1 289 ? 46.987 29.344 12.003 1.00 34.71 306 LEU A CA 1
ATOM 2314 C C . LEU A 1 289 ? 47.722 28.369 11.086 1.00 36.17 306 LEU A C 1
ATOM 2315 O O . LEU A 1 289 ? 48.938 28.189 11.195 1.00 39.56 306 LEU A O 1
ATOM 2320 N N . GLU A 1 290 ? 47.000 27.769 10.142 1.00 37.01 307 GLU A N 1
ATOM 2321 C CA . GLU A 1 290 ? 47.594 26.813 9.218 1.00 41.10 307 GLU A CA 1
ATOM 2322 C C . GLU A 1 290 ? 48.615 27.464 8.285 1.00 33.54 307 GLU A C 1
ATOM 2323 O O . GLU A 1 290 ? 49.576 26.813 7.873 1.00 34.14 307 GLU A O 1
ATOM 2329 N N . LYS A 1 291 ? 48.445 28.744 7.966 1.00 30.36 308 LYS A N 1
ATOM 2330 C CA . LYS A 1 291 ? 49.410 29.430 7.120 1.00 32.98 308 LYS A CA 1
ATOM 2331 C C . LYS A 1 291 ? 50.654 29.890 7.874 1.00 32.80 308 LYS A C 1
ATOM 2332 O O . LYS A 1 291 ? 51.685 30.123 7.239 1.00 35.40 308 LYS A O 1
ATOM 2338 N N . MET A 1 292 ? 50.583 30.034 9.202 1.00 29.82 309 MET A N 1
ATOM 2339 C CA . MET A 1 292 ? 51.766 30.350 9.999 1.00 29.60 309 MET A CA 1
ATOM 2340 C C . MET A 1 292 ? 52.566 29.102 10.370 1.00 34.95 309 MET A C 1
ATOM 2341 O O . MET A 1 292 ? 53.798 29.118 10.323 1.00 31.77 309 MET A O 1
ATOM 2346 N N . LEU A 1 293 ? 51.889 28.012 10.721 1.00 28.61 310 LEU A N 1
ATOM 2347 C CA . LEU A 1 293 ? 52.560 26.800 11.188 1.00 31.27 310 LEU A CA 1
ATOM 2348 C C . LEU A 1 293 ? 52.915 25.903 10.007 1.00 34.22 310 LEU A C 1
ATOM 2349 O O . LEU A 1 293 ? 52.414 24.799 9.838 1.00 43.30 310 LEU A O 1
ATOM 2354 N N . VAL A 1 294 ? 53.797 26.425 9.178 1.00 30.51 311 VAL A N 1
ATOM 2355 C CA . VAL A 1 294 ? 54.272 25.746 7.990 1.00 32.34 311 VAL A CA 1
ATOM 2356 C C . VAL A 1 294 ? 55.743 25.433 8.224 1.00 31.74 311 VAL A C 1
ATOM 2357 O O . VAL A 1 294 ? 56.517 26.337 8.556 1.00 33.78 311 VAL A O 1
ATOM 2361 N N . PHE A 1 295 ? 56.120 24.156 8.075 1.00 27.63 312 PHE A N 1
ATOM 2362 C CA . PHE A 1 295 ? 57.480 23.738 8.417 1.00 31.94 312 PHE A CA 1
ATOM 2363 C C . PHE A 1 295 ? 58.524 24.530 7.631 1.00 29.85 312 PHE A C 1
ATOM 2364 O O . PHE A 1 295 ? 59.471 25.084 8.206 1.00 31.97 312 PHE A O 1
ATOM 2372 N N . ASP A 1 296 ? 58.365 24.588 6.322 1.00 33.55 313 ASP A N 1
ATOM 2373 C CA . ASP A 1 296 ? 59.257 25.317 5.425 1.00 34.69 313 ASP A CA 1
ATOM 2374 C C . ASP A 1 296 ? 59.092 26.823 5.615 1.00 34.77 313 ASP A C 1
ATOM 2375 O O . ASP A 1 296 ? 58.066 27.372 5.195 1.00 34.45 313 ASP A O 1
ATOM 2380 N N . PRO A 1 297 ? 60.076 27.529 6.185 1.00 32.36 314 PRO A N 1
ATOM 2381 C CA . PRO A 1 297 ? 59.896 28.970 6.442 1.00 29.04 314 PRO A CA 1
ATOM 2382 C C . PRO A 1 297 ? 59.682 29.793 5.195 1.00 34.29 314 PRO A C 1
ATOM 2383 O O . PRO A 1 297 ? 59.020 30.839 5.255 1.00 29.82 314 PRO A O 1
ATOM 2387 N N . SER A 1 298 ? 60.207 29.361 4.053 1.00 35.29 315 SER A N 1
ATOM 2388 C CA . SER A 1 298 ? 59.985 30.163 2.859 1.00 32.42 315 SER A CA 1
ATOM 2389 C C . SER A 1 298 ? 58.544 30.096 2.407 1.00 30.98 315 SER A C 1
ATOM 2390 O O . SER A 1 298 ? 58.165 30.819 1.491 1.00 39.75 315 SER A O 1
ATOM 2393 N N . ARG A 1 299 ? 57.742 29.224 3.012 1.00 39.08 316 ARG A N 1
ATOM 2394 C CA . ARG A 1 299 ? 56.345 29.087 2.652 1.00 35.53 316 ARG A CA 1
ATOM 2395 C C . ARG A 1 299 ? 55.410 29.596 3.735 1.00 35.27 316 ARG A C 1
ATOM 2396 O O . ARG A 1 299 ? 54.195 29.453 3.587 1.00 35.33 316 ARG A O 1
ATOM 2404 N N . ARG A 1 300 ? 55.941 30.186 4.811 1.00 34.41 317 ARG A N 1
ATOM 2405 C CA . ARG A 1 300 ? 55.112 30.786 5.856 1.00 35.15 317 ARG A CA 1
ATOM 2406 C C . ARG A 1 300 ? 54.614 32.144 5.404 1.00 38.36 317 ARG A C 1
ATOM 2407 O O . ARG A 1 300 ? 55.345 32.915 4.780 1.00 42.09 317 ARG A O 1
ATOM 2415 N N . ILE A 1 301 ? 53.365 32.439 5.751 1.00 34.36 318 ILE A N 1
ATOM 2416 C CA . ILE A 1 301 ? 52.840 33.779 5.576 1.00 28.80 318 ILE A CA 1
ATOM 2417 C C . ILE A 1 301 ? 53.717 34.777 6.331 1.00 30.32 318 ILE A C 1
ATOM 2418 O O . ILE A 1 301 ? 54.305 34.466 7.378 1.00 33.15 318 ILE A O 1
ATOM 2423 N N . THR A 1 302 ? 53.830 35.976 5.779 1.00 30.24 319 THR A N 1
ATOM 2424 C CA . THR A 1 302 ? 54.580 37.058 6.401 1.00 30.78 319 THR A CA 1
ATOM 2425 C C . THR A 1 302 ? 53.670 37.894 7.311 1.00 29.75 319 THR A C 1
ATOM 2426 O O . THR A 1 302 ? 52.438 37.785 7.279 1.00 32.38 319 THR A O 1
ATOM 2430 N N . VAL A 1 303 ? 54.306 38.765 8.103 1.00 27.66 320 VAL A N 1
ATOM 2431 C CA . VAL A 1 303 ? 53.580 39.689 8.973 1.00 30.55 320 VAL A CA 1
ATOM 2432 C C . VAL A 1 303 ? 52.610 40.542 8.160 1.00 37.42 320 VAL A C 1
ATOM 2433 O O . VAL A 1 303 ? 51.433 40.680 8.514 1.00 33.43 320 VAL A O 1
ATOM 2437 N N . ASP A 1 304 ? 53.085 41.107 7.041 1.00 35.83 321 ASP A N 1
ATOM 2438 C CA . ASP A 1 304 ? 52.240 41.995 6.246 1.00 43.55 321 ASP A CA 1
ATOM 2439 C C . ASP A 1 304 ? 51.062 41.248 5.632 1.00 40.50 321 ASP A C 1
ATOM 2440 O O . ASP A 1 304 ? 49.938 41.770 5.604 1.00 42.48 321 ASP A O 1
ATOM 2445 N N . GLU A 1 305 ? 51.294 40.031 5.128 1.00 32.57 322 GLU A N 1
ATOM 2446 C CA . GLU A 1 305 ? 50.183 39.263 4.574 1.00 29.91 322 GLU A CA 1
ATOM 2447 C C . GLU A 1 305 ? 49.200 38.867 5.673 1.00 36.85 322 GLU A C 1
ATOM 2448 O O . GLU A 1 305 ? 47.986 38.804 5.442 1.00 38.41 322 GLU A O 1
ATOM 2454 N N . ALA A 1 306 ? 49.709 38.585 6.877 1.00 40.91 323 ALA A N 1
ATOM 2455 C CA . ALA A 1 306 ? 48.811 38.222 7.966 1.00 35.29 323 ALA A CA 1
ATOM 2456 C C . ALA A 1 306 ? 47.916 39.395 8.340 1.00 34.28 323 ALA A C 1
ATOM 2457 O O . ALA A 1 306 ? 46.736 39.202 8.635 1.00 37.21 323 ALA A O 1
ATOM 2459 N N . LEU A 1 307 ? 48.445 40.621 8.300 1.00 32.08 324 LEU A N 1
ATOM 2460 C CA . LEU A 1 307 ? 47.616 41.782 8.613 1.00 33.88 324 LEU A CA 1
ATOM 2461 C C . LEU A 1 307 ? 46.495 41.966 7.606 1.00 37.38 324 LEU A C 1
ATOM 2462 O O . LEU A 1 307 ? 45.463 42.544 7.957 1.00 43.04 324 LEU A O 1
ATOM 2467 N N . CYS A 1 308 ? 46.661 41.473 6.378 1.00 33.58 325 CYS A N 1
ATOM 2468 C CA . CYS A 1 308 ? 45.609 41.532 5.365 1.00 41.45 325 CYS A CA 1
ATOM 2469 C C . CYS A 1 308 ? 44.770 40.260 5.303 1.00 40.40 325 CYS A C 1
ATOM 2470 O O . CYS A 1 308 ? 43.931 40.137 4.414 1.00 47.84 325 CYS A O 1
ATOM 2473 N N . HIS A 1 309 ? 44.994 39.305 6.200 1.00 41.20 326 HIS A N 1
ATOM 2474 C CA . HIS A 1 309 ? 44.153 38.120 6.245 1.00 36.59 326 HIS A CA 1
ATOM 2475 C C . HIS A 1 309 ? 42.718 38.490 6.640 1.00 41.19 326 HIS A C 1
ATOM 2476 O O . HIS A 1 309 ? 42.504 39.413 7.431 1.00 40.89 326 HIS A O 1
ATOM 2483 N N . PRO A 1 310 ? 41.719 37.771 6.100 1.00 46.99 327 PRO A N 1
ATOM 2484 C CA . PRO A 1 310 ? 40.307 38.038 6.462 1.00 48.01 327 PRO A CA 1
ATOM 2485 C C . PRO A 1 310 ? 40.027 38.055 7.956 1.00 41.14 327 PRO A C 1
ATOM 2486 O O . PRO A 1 310 ? 39.236 38.878 8.434 1.00 33.26 327 PRO A O 1
ATOM 2490 N N . TYR A 1 311 ? 40.645 37.140 8.701 1.00 41.52 328 TYR A N 1
ATOM 2491 C CA . TYR A 1 311 ? 40.451 37.086 10.143 1.00 43.88 328 TYR A CA 1
ATOM 2492 C C . TYR A 1 311 ? 40.693 38.440 10.806 1.00 36.90 328 TYR A C 1
ATOM 2493 O O . TYR A 1 311 ? 40.027 38.772 11.789 1.00 35.57 328 TYR A O 1
ATOM 2502 N N . LEU A 1 312 ? 41.621 39.239 10.278 1.00 34.10 329 LEU A N 1
ATOM 2503 C CA . LEU A 1 312 ? 41.942 40.538 10.858 1.00 39.58 329 LEU A CA 1
ATOM 2504 C C . LEU A 1 312 ? 41.271 41.712 10.152 1.00 40.06 329 LEU A C 1
ATOM 2505 O O . LEU A 1 312 ? 41.367 42.844 10.639 1.00 38.58 329 LEU A O 1
ATOM 2510 N N . ALA A 1 313 ? 40.573 41.470 9.046 1.00 45.81 330 ALA A N 1
ATOM 2511 C CA . ALA A 1 313 ? 39.889 42.554 8.340 1.00 52.26 330 ALA A CA 1
ATOM 2512 C C . ALA A 1 313 ? 39.080 43.483 9.247 1.00 55.97 330 ALA A C 1
ATOM 2513 O O . ALA A 1 313 ? 39.077 44.698 8.985 1.00 54.56 330 ALA A O 1
ATOM 2515 N N . PRO A 1 314 ? 38.382 43.008 10.289 1.00 49.13 331 PRO A N 1
ATOM 2516 C CA . PRO A 1 314 ? 37.711 43.952 11.199 1.00 51.08 331 PRO A CA 1
ATOM 2517 C C . PRO A 1 314 ? 38.633 45.000 11.797 1.00 52.40 331 PRO A C 1
ATOM 2518 O O . PRO A 1 314 ? 38.176 46.108 12.088 1.00 55.68 331 PRO A O 1
ATOM 2522 N N . LEU A 1 315 ? 39.917 44.692 12.000 1.00 46.93 332 LEU A N 1
ATOM 2523 C CA . LEU A 1 315 ? 40.819 45.613 12.678 1.00 39.53 332 LEU A CA 1
ATOM 2524 C C . LEU A 1 315 ? 41.840 46.250 11.749 1.00 44.71 332 LEU A C 1
ATOM 2525 O O . LEU A 1 315 ? 42.452 47.254 12.123 1.00 45.32 332 LEU A O 1
ATOM 2530 N N . HIS A 1 316 ? 42.031 45.695 10.556 1.00 36.26 333 HIS A N 1
ATOM 2531 C CA . HIS A 1 316 ? 43.113 46.119 9.684 1.00 36.82 333 HIS A CA 1
ATOM 2532 C C . HIS A 1 316 ? 42.856 47.501 9.094 1.00 42.85 333 HIS A C 1
ATOM 2533 O O . HIS A 1 316 ? 41.783 47.768 8.545 1.00 43.47 333 HIS A O 1
ATOM 2540 N N . ASP A 1 317 ? 43.874 48.357 9.160 1.00 46.60 334 ASP A N 1
ATOM 2541 C CA . ASP A 1 317 ? 43.776 49.725 8.664 1.00 34.05 334 ASP A CA 1
ATOM 2542 C C . ASP A 1 317 ? 45.203 50.215 8.451 1.00 38.23 334 ASP A C 1
ATOM 2543 O O . ASP A 1 317 ? 45.920 50.444 9.430 1.00 35.75 334 ASP A O 1
ATOM 2548 N N . ILE A 1 318 ? 45.608 50.388 7.184 1.00 44.64 335 ILE A N 1
ATOM 2549 C CA . ILE A 1 318 ? 46.979 50.806 6.891 1.00 45.87 335 ILE A CA 1
ATOM 2550 C C . ILE A 1 318 ? 47.279 52.186 7.455 1.00 40.39 335 ILE A C 1
ATOM 2551 O O . ILE A 1 318 ? 48.449 52.524 7.670 1.00 42.87 335 ILE A O 1
ATOM 2556 N N . ASN A 1 319 ? 46.254 53.001 7.712 1.00 35.22 336 ASN A N 1
ATOM 2557 C CA . ASN A 1 319 ? 46.511 54.304 8.311 1.00 36.54 336 ASN A CA 1
ATOM 2558 C C . ASN A 1 319 ? 47.036 54.192 9.740 1.00 47.85 336 ASN A C 1
ATOM 2559 O O . ASN A 1 319 ? 47.703 55.116 10.215 1.00 51.48 336 ASN A O 1
ATOM 2564 N N . GLU A 1 320 ? 46.767 53.081 10.427 1.00 40.86 337 GLU A N 1
ATOM 2565 C CA . GLU A 1 320 ? 47.144 52.911 11.823 1.00 46.00 337 GLU A CA 1
ATOM 2566 C C . GLU A 1 320 ? 48.231 51.857 12.010 1.00 43.91 337 GLU A C 1
ATOM 2567 O O . GLU A 1 320 ? 48.315 51.245 13.074 1.00 43.41 337 GLU A O 1
ATOM 2573 N N . GLU A 1 321 ? 49.053 51.599 10.995 1.00 41.05 338 GLU A N 1
ATOM 2574 C CA . GLU A 1 321 ? 50.079 50.555 11.080 1.00 40.70 338 GLU A CA 1
ATOM 2575 C C . GLU A 1 321 ? 51.410 51.131 10.630 1.00 39.13 338 GLU A C 1
ATOM 2576 O O . GLU A 1 321 ? 51.927 50.806 9.554 1.00 39.85 338 GLU A O 1
ATOM 2582 N N . PRO A 1 322 ? 51.999 51.989 11.451 1.00 32.14 339 PRO A N 1
ATOM 2583 C CA . PRO A 1 322 ? 53.235 52.656 11.064 1.00 33.77 339 PRO A CA 1
ATOM 2584 C C . PRO A 1 322 ? 54.383 51.670 10.918 1.00 41.28 339 PRO A C 1
ATOM 2585 O O . PRO A 1 322 ? 54.371 50.554 11.449 1.00 37.73 339 PRO A O 1
ATOM 2589 N N . VAL A 1 323 ? 55.393 52.109 10.179 1.00 34.46 340 VAL A N 1
ATOM 2590 C CA . VAL A 1 323 ? 56.681 51.440 10.175 1.00 39.23 340 VAL A CA 1
ATOM 2591 C C . VAL A 1 323 ? 57.650 52.343 10.905 1.00 37.86 340 VAL A C 1
ATOM 2592 O O . VAL A 1 323 ? 57.358 53.505 11.191 1.00 39.21 340 VAL A O 1
ATOM 2596 N N . CYS A 1 324 ? 58.813 51.788 11.218 1.00 46.02 341 CYS A N 1
ATOM 2597 C CA . CYS A 1 324 ? 59.922 52.536 11.792 1.00 45.18 341 CYS A CA 1
ATOM 2598 C C . CYS A 1 324 ? 60.728 53.147 10.652 1.00 49.25 341 CYS A C 1
ATOM 2599 O O . CYS A 1 324 ? 61.348 52.426 9.865 1.00 53.84 341 CYS A O 1
ATOM 2602 N N . VAL A 1 325 ? 60.721 54.480 10.560 1.00 47.66 342 VAL A N 1
ATOM 2603 C CA . VAL A 1 325 ? 61.530 55.162 9.551 1.00 52.00 342 VAL A CA 1
ATOM 2604 C C . VAL A 1 325 ? 62.982 55.326 9.968 1.00 54.68 342 VAL A C 1
ATOM 2605 O O . VAL A 1 325 ? 63.795 55.797 9.170 1.00 56.81 342 VAL A O 1
ATOM 2609 N N . ARG A 1 326 ? 63.349 54.937 11.180 1.00 63.99 343 ARG A N 1
ATOM 2610 C CA . ARG A 1 326 ? 64.737 55.047 11.635 1.00 63.08 343 ARG A CA 1
ATOM 2611 C C . ARG A 1 326 ? 65.288 53.648 11.907 1.00 54.82 343 ARG A C 1
ATOM 2612 O O . ARG A 1 326 ? 64.942 53.031 12.927 1.00 56.48 343 ARG A O 1
ATOM 2620 N N . PRO A 1 327 ? 66.124 53.097 11.028 1.00 57.19 344 PRO A N 1
ATOM 2621 C CA . PRO A 1 327 ? 66.603 51.724 11.231 1.00 53.39 344 PRO A CA 1
ATOM 2622 C C . PRO A 1 327 ? 67.591 51.628 12.381 1.00 51.52 344 PRO A C 1
ATOM 2623 O O . PRO A 1 327 ? 68.358 52.550 12.671 1.00 56.07 344 PRO A O 1
ATOM 2627 N N . PHE A 1 328 ? 67.564 50.480 13.045 1.00 46.93 345 PHE A N 1
ATOM 2628 C CA . PHE A 1 328 ? 68.476 50.226 14.149 1.00 45.21 345 PHE A CA 1
ATOM 2629 C C . PHE A 1 328 ? 69.838 49.814 13.595 1.00 43.08 345 PHE A C 1
ATOM 2630 O O . PHE A 1 328 ? 69.929 48.882 12.789 1.00 38.11 345 PHE A O 1
ATOM 2638 N N . ASN A 1 329 ? 70.898 50.503 14.018 1.00 45.89 346 ASN A N 1
ATOM 2639 C CA . ASN A 1 329 ? 72.213 50.294 13.417 1.00 60.11 346 ASN A CA 1
ATOM 2640 C C . ASN A 1 329 ? 73.312 49.904 14.394 1.00 60.51 346 ASN A C 1
ATOM 2641 O O . ASN A 1 329 ? 74.452 49.701 13.957 1.00 61.01 346 ASN A O 1
ATOM 2646 N N . PHE A 1 330 ? 73.022 49.793 15.686 1.00 56.69 347 PHE A N 1
ATOM 2647 C CA . PHE A 1 330 ? 74.061 49.383 16.616 1.00 52.58 347 PHE A CA 1
ATOM 2648 C C . PHE A 1 330 ? 74.469 47.939 16.341 1.00 45.95 347 PHE A C 1
ATOM 2649 O O . PHE A 1 330 ? 73.646 47.094 15.992 1.00 51.99 347 PHE A O 1
ATOM 2657 N N . ASP A 1 331 ? 75.752 47.673 16.472 1.00 40.20 348 ASP A N 1
ATOM 2658 C CA . ASP A 1 331 ? 76.327 46.384 16.119 1.00 47.79 348 ASP A CA 1
ATOM 2659 C C . ASP A 1 331 ? 76.815 45.722 17.402 1.00 45.46 348 ASP A C 1
ATOM 2660 O O . ASP A 1 331 ? 77.915 46.011 17.877 1.00 44.94 348 ASP A O 1
ATOM 2665 N N . PHE A 1 332 ? 75.997 44.836 17.954 1.00 47.65 349 PHE A N 1
ATOM 2666 C CA . PHE A 1 332 ? 76.369 44.107 19.176 1.00 47.80 349 PHE A CA 1
ATOM 2667 C C . PHE A 1 332 ? 77.446 43.064 18.938 1.00 52.26 349 PHE A C 1
ATOM 2668 O O . PHE A 1 332 ? 77.723 42.327 19.888 1.00 60.77 349 PHE A O 1
ATOM 2676 N N . GLU A 1 333 ? 78.044 42.943 17.750 1.00 44.69 350 GLU A N 1
ATOM 2677 C CA . GLU A 1 333 ? 79.040 41.909 17.498 1.00 54.56 350 GLU A CA 1
ATOM 2678 C C . GLU A 1 333 ? 80.404 42.492 17.145 1.00 52.78 350 GLU A C 1
ATOM 2679 O O . GLU A 1 333 ? 81.263 41.774 16.624 1.00 56.36 350 GLU A O 1
ATOM 2685 N N . GLN A 1 334 ? 80.631 43.768 17.442 1.00 48.60 351 GLN A N 1
ATOM 2686 C CA . GLN A 1 334 ? 81.970 44.317 17.311 1.00 48.10 351 GLN A CA 1
ATOM 2687 C C . GLN A 1 334 ? 82.932 43.514 18.175 1.00 50.68 351 GLN A C 1
ATOM 2688 O O . GLN A 1 334 ? 82.611 43.199 19.326 1.00 50.07 351 GLN A O 1
ATOM 2694 N N . PRO A 1 335 ? 84.118 43.172 17.663 1.00 58.69 352 PRO A N 1
ATOM 2695 C CA . PRO A 1 335 ? 85.060 42.359 18.455 1.00 56.82 352 PRO A CA 1
ATOM 2696 C C . PRO A 1 335 ? 85.671 43.088 19.638 1.00 54.21 352 PRO A C 1
ATOM 2697 O O . PRO A 1 335 ? 86.260 42.436 20.507 1.00 54.77 352 PRO A O 1
ATOM 2701 N N . THR A 1 336 ? 85.572 44.408 19.709 1.00 53.98 353 THR A N 1
ATOM 2702 C CA . THR A 1 336 ? 86.103 45.122 20.860 1.00 61.50 353 THR A CA 1
ATOM 2703 C C . THR A 1 336 ? 85.072 45.273 21.987 1.00 66.06 353 THR A C 1
ATOM 2704 O O . THR A 1 336 ? 85.204 46.180 22.820 1.00 67.75 353 THR A O 1
ATOM 2708 N N . LEU A 1 337 ? 84.035 44.437 22.008 1.00 61.58 354 LEU A N 1
ATOM 2709 C CA . LEU A 1 337 ? 83.026 44.500 23.060 1.00 65.64 354 LEU A CA 1
ATOM 2710 C C . LEU A 1 337 ? 83.413 43.525 24.168 1.00 66.97 354 LEU A C 1
ATOM 2711 O O . LEU A 1 337 ? 83.602 42.328 23.916 1.00 69.33 354 LEU A O 1
ATOM 2716 N N . THR A 1 338 ? 83.559 44.048 25.379 1.00 62.51 355 THR A N 1
ATOM 2717 C CA . THR A 1 338 ? 83.865 43.282 26.581 1.00 55.66 355 THR A CA 1
ATOM 2718 C C . THR A 1 338 ? 82.755 43.495 27.605 1.00 54.84 355 THR A C 1
ATOM 2719 O O . THR A 1 338 ? 81.917 44.389 27.459 1.00 51.31 355 THR A O 1
ATOM 2723 N N . GLU A 1 339 ? 82.756 42.681 28.668 1.00 53.75 356 GLU A N 1
ATOM 2724 C CA . GLU A 1 339 ? 81.864 42.977 29.787 1.00 51.75 356 GLU A CA 1
ATOM 2725 C C . GLU A 1 339 ? 82.101 44.378 30.325 1.00 52.01 356 GLU A C 1
ATOM 2726 O O . GLU A 1 339 ? 81.157 45.038 30.768 1.00 56.19 356 GLU A O 1
ATOM 2732 N N . GLU A 1 340 ? 83.344 44.862 30.269 1.00 49.55 357 GLU A N 1
ATOM 2733 C CA . GLU A 1 340 ? 83.666 46.125 30.922 1.00 54.49 357 GLU A CA 1
ATOM 2734 C C . GLU A 1 340 ? 83.238 47.329 30.089 1.00 55.16 357 GLU A C 1
ATOM 2735 O O . GLU A 1 340 ? 82.763 48.326 30.646 1.00 57.76 357 GLU A O 1
ATOM 2741 N N . ASN A 1 341 ? 83.398 47.284 28.763 1.00 51.17 358 ASN A N 1
ATOM 2742 C CA . ASN A 1 341 ? 82.906 48.433 28.009 1.00 54.58 358 ASN A CA 1
ATOM 2743 C C . ASN A 1 341 ? 81.395 48.368 27.831 1.00 35.90 358 ASN A C 1
ATOM 2744 O O . ASN A 1 341 ? 80.738 49.411 27.756 1.00 39.51 358 ASN A O 1
ATOM 2749 N N . ILE A 1 342 ? 80.808 47.172 27.805 1.00 38.33 359 ILE A N 1
ATOM 2750 C CA . ILE A 1 342 ? 79.349 47.109 27.843 1.00 42.22 359 ILE A CA 1
ATOM 2751 C C . ILE A 1 342 ? 78.836 47.741 29.130 1.00 42.74 359 ILE A C 1
ATOM 2752 O O . ILE A 1 342 ? 77.861 48.500 29.122 1.00 41.95 359 ILE A O 1
ATOM 2757 N N . LYS A 1 343 ? 79.526 47.490 30.248 1.00 48.18 360 LYS A N 1
ATOM 2758 C CA . LYS A 1 343 ? 79.159 48.140 31.503 1.00 47.19 360 LYS A CA 1
ATOM 2759 C C . LYS A 1 343 ? 79.229 49.660 31.369 1.00 45.11 360 LYS A C 1
ATOM 2760 O O . LYS A 1 343 ? 78.346 50.377 31.853 1.00 47.95 360 LYS A O 1
ATOM 2766 N N . GLU A 1 344 ? 80.243 50.165 30.666 1.00 43.11 361 GLU A N 1
ATOM 2767 C CA . GLU A 1 344 ? 80.405 51.606 30.509 1.00 43.58 361 GLU A CA 1
ATOM 2768 C C . GLU A 1 344 ? 79.286 52.203 29.666 1.00 41.33 361 GLU A C 1
ATOM 2769 O O . GLU A 1 344 ? 78.700 53.232 30.039 1.00 45.06 361 GLU A O 1
ATOM 2775 N N . LEU A 1 345 ? 78.984 51.577 28.518 1.00 35.84 362 LEU A N 1
ATOM 2776 C CA . LEU A 1 345 ? 77.820 51.967 27.711 1.00 45.35 362 LEU A CA 1
ATOM 2777 C C . LEU A 1 345 ? 76.528 52.024 28.532 1.00 43.66 362 LEU A C 1
ATOM 2778 O O . LEU A 1 345 ? 75.784 53.012 28.476 1.00 39.77 362 LEU A O 1
ATOM 2783 N N . ILE A 1 346 ? 76.227 50.968 29.287 1.00 41.44 363 ILE A N 1
ATOM 2784 C CA . ILE A 1 346 ? 74.973 50.977 30.034 1.00 37.02 363 ILE A CA 1
ATOM 2785 C C . ILE A 1 346 ? 75.016 52.046 31.113 1.00 43.67 363 ILE A C 1
ATOM 2786 O O . ILE A 1 346 ? 74.050 52.796 31.298 1.00 38.16 363 ILE A O 1
ATOM 2791 N N . TYR A 1 347 ? 76.156 52.177 31.804 1.00 48.21 364 TYR A N 1
ATOM 2792 C CA . TYR A 1 347 ? 76.301 53.271 32.756 1.00 50.65 364 TYR A CA 1
ATOM 2793 C C . TYR A 1 347 ? 76.019 54.611 32.089 1.00 54.71 364 TYR A C 1
ATOM 2794 O O . TYR A 1 347 ? 75.440 55.514 32.704 1.00 59.16 364 TYR A O 1
ATOM 2803 N N . ARG A 1 348 ? 76.420 54.759 30.826 1.00 46.87 365 ARG A N 1
ATOM 2804 C CA . ARG A 1 348 ? 76.166 56.016 30.133 1.00 53.15 365 ARG A CA 1
ATOM 2805 C C . ARG A 1 348 ? 74.678 56.195 29.838 1.00 51.36 365 ARG A C 1
ATOM 2806 O O . ARG A 1 348 ? 74.129 57.281 30.059 1.00 56.41 365 ARG A O 1
ATOM 2814 N N . GLU A 1 349 ? 73.997 55.132 29.473 1.00 42.21 366 GLU A N 1
ATOM 2815 C CA . GLU A 1 349 ? 72.574 55.211 29.288 1.00 48.24 366 GLU A CA 1
ATOM 2816 C C . GLU A 1 349 ? 71.873 55.622 30.581 1.00 47.56 366 GLU A C 1
ATOM 2817 O O . GLU A 1 349 ? 70.879 56.284 30.522 1.00 42.21 366 GLU A O 1
ATOM 2823 N N . THR A 1 350 ? 72.385 55.227 31.743 1.00 49.20 367 THR A N 1
ATOM 2824 C CA . THR A 1 350 ? 71.743 55.611 32.991 1.00 47.17 367 THR A CA 1
ATOM 2825 C C . THR A 1 350 ? 71.952 57.047 33.304 1.00 50.67 367 THR A C 1
ATOM 2826 O O . THR A 1 350 ? 71.153 57.608 33.984 1.00 47.42 367 THR A O 1
ATOM 2830 N N . VAL A 1 351 ? 73.033 57.639 32.820 1.00 59.68 368 VAL A N 1
ATOM 2831 C CA . VAL A 1 351 ? 73.273 59.048 33.085 1.00 67.66 368 VAL A CA 1
ATOM 2832 C C . VAL A 1 351 ? 72.373 59.842 32.181 1.00 65.02 368 VAL A C 1
ATOM 2833 O O . VAL A 1 351 ? 71.941 60.917 32.531 1.00 59.73 368 VAL A O 1
ATOM 2837 N N . LYS A 1 352 ? 72.061 59.294 31.020 1.00 69.48 369 LYS A N 1
ATOM 2838 C CA . LYS A 1 352 ? 71.073 59.985 30.199 1.00 77.09 369 LYS A CA 1
ATOM 2839 C C . LYS A 1 352 ? 69.779 60.206 30.976 1.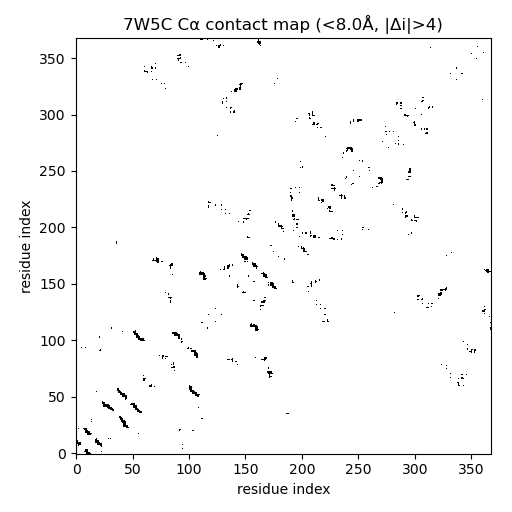00 77.49 369 LYS A C 1
ATOM 2840 O O . LYS A 1 352 ? 69.128 61.245 30.812 1.00 75.41 369 LYS A O 1
ATOM 2846 N N . PHE A 1 353 ? 69.420 59.264 31.859 1.00 74.04 370 PHE A N 1
ATOM 2847 C CA . PHE A 1 353 ? 68.237 59.373 32.711 1.00 74.33 370 PHE A CA 1
ATOM 2848 C C . PHE A 1 353 ? 68.490 60.101 34.031 1.00 77.00 370 PHE A C 1
ATOM 2849 O O . PHE A 1 353 ? 67.577 60.757 34.543 1.00 75.29 370 PHE A O 1
ATOM 2857 N N . ASN A 1 354 ? 69.687 59.993 34.610 1.00 80.57 371 ASN A N 1
ATOM 2858 C CA . ASN A 1 354 ? 69.980 60.567 35.929 1.00 80.11 371 ASN A CA 1
ATOM 2859 C C . ASN A 1 354 ? 71.372 61.179 35.926 1.00 78.02 371 ASN A C 1
ATOM 2860 O O . ASN A 1 354 ? 72.334 60.578 36.420 1.00 82.83 371 ASN A O 1
ATOM 2865 N N . PRO A 1 355 ? 71.519 62.400 35.386 1.00 75.79 372 PRO A N 1
ATOM 2866 C CA . PRO A 1 355 ? 72.832 63.047 35.208 1.00 76.68 372 PRO A CA 1
ATOM 2867 C C . PRO A 1 355 ? 73.643 63.221 36.501 1.00 78.40 372 PRO A C 1
ATOM 2868 O O . PRO A 1 355 ? 73.296 64.029 37.369 1.00 79.21 372 PRO A O 1
ATOM 2872 N N . ILE B 2 1 ? 38.290 52.618 18.285 1.00 145.58 187 ILE Q N 1
ATOM 2873 C CA . ILE B 2 1 ? 37.883 51.281 17.898 1.00 144.97 187 ILE Q CA 1
ATOM 2874 C C . ILE B 2 1 ? 36.302 51.254 17.794 1.00 149.31 187 ILE Q C 1
ATOM 2875 O O . ILE B 2 1 ? 35.656 52.271 18.119 1.00 152.34 187 ILE Q O 1
ATOM 2880 N N . HIS B 2 2 ? 35.694 50.183 17.242 1.00 150.00 188 HIS Q N 1
ATOM 2881 C CA . HIS B 2 2 ? 34.280 50.021 16.888 1.00 150.26 188 HIS Q CA 1
ATOM 2882 C C . HIS B 2 2 ? 33.554 49.044 17.805 1.00 149.58 188 HIS Q C 1
ATOM 2883 O O . HIS B 2 2 ? 33.973 47.896 17.982 1.00 148.09 188 HIS Q O 1
ATOM 2890 N N . ARG B 2 3 ? 32.441 49.496 18.383 1.00 147.83 189 ARG Q N 1
ATOM 2891 C CA . ARG B 2 3 ? 31.757 48.614 19.342 1.00 142.44 189 ARG Q CA 1
ATOM 2892 C C . ARG B 2 3 ? 31.459 47.216 18.797 1.00 144.38 189 ARG Q C 1
ATOM 2893 O O . ARG B 2 3 ? 31.132 46.322 19.582 1.00 142.95 189 ARG Q O 1
ATOM 2901 N N . ASP B 2 4 ? 31.562 47.014 17.479 1.00 147.59 190 ASP Q N 1
ATOM 2902 C CA . ASP B 2 4 ? 31.328 45.737 16.808 1.00 147.56 190 ASP Q CA 1
ATOM 2903 C C . ASP B 2 4 ? 32.351 44.657 17.177 1.00 151.44 190 ASP Q C 1
ATOM 2904 O O . ASP B 2 4 ? 32.215 43.518 16.703 1.00 151.73 190 ASP Q O 1
ATOM 2909 N N . LEU B 2 5 ? 33.361 44.974 17.992 1.00 152.86 191 LEU Q N 1
ATOM 2910 C CA . LEU B 2 5 ? 34.445 44.034 18.242 1.00 146.98 191 LEU Q CA 1
ATOM 2911 C C . LEU B 2 5 ? 35.308 44.405 19.453 1.00 137.57 191 LEU Q C 1
ATOM 2912 O O . LEU B 2 5 ? 36.204 43.623 19.781 1.00 138.54 191 LEU Q O 1
ATOM 2917 N N . LYS B 2 6 ? 35.077 45.584 20.129 1.00 117.67 192 LYS Q N 1
ATOM 2918 C CA . LYS B 2 6 ? 35.688 45.844 21.442 1.00 96.99 192 LYS Q CA 1
ATOM 2919 C C . LYS B 2 6 ? 35.566 44.606 22.278 1.00 79.39 192 LYS Q C 1
ATOM 2920 O O . LYS B 2 6 ? 34.453 44.311 22.720 1.00 84.27 192 LYS Q O 1
ATOM 2926 N N . PRO B 2 7 ? 36.638 43.910 22.605 1.00 53.35 193 PRO Q N 1
ATOM 2927 C CA . PRO B 2 7 ? 36.484 42.779 23.514 1.00 44.47 193 PRO Q CA 1
ATOM 2928 C C . PRO B 2 7 ? 36.191 43.268 24.929 1.00 35.83 193 PRO Q C 1
ATOM 2929 O O . PRO B 2 7 ? 36.477 44.404 25.315 1.00 41.57 193 PRO Q O 1
ATOM 2933 N N . SER B 2 8 ? 35.566 42.392 25.698 1.00 28.93 194 SER Q N 1
ATOM 2934 C CA . SER B 2 8 ? 35.285 42.710 27.088 1.00 31.13 194 SER Q CA 1
ATOM 2935 C C . SER B 2 8 ? 36.590 42.832 27.874 1.00 32.64 194 SER Q C 1
ATOM 2936 O O . SER B 2 8 ? 37.604 42.204 27.548 1.00 30.76 194 SER Q O 1
ATOM 2939 N N . ASN B 2 9 ? 36.559 43.667 28.904 1.00 27.73 195 ASN Q N 1
ATOM 2940 C CA . ASN B 2 9 ? 37.725 43.870 29.756 1.00 25.36 195 ASN Q CA 1
ATOM 2941 C C . ASN B 2 9 ? 38.049 42.604 30.538 1.00 29.30 195 ASN Q C 1
ATOM 2942 O O . ASN B 2 9 ? 37.154 41.915 31.035 1.00 31.18 195 ASN Q O 1
ATOM 2947 N N . LEU B 2 10 ? 39.341 42.331 30.674 1.00 21.41 196 LEU Q N 1
ATOM 2948 C CA . LEU B 2 10 ? 39.840 41.120 31.293 1.00 25.87 196 LEU Q CA 1
ATOM 2949 C C . LEU B 2 10 ? 39.784 41.218 32.811 1.00 25.09 196 LEU Q C 1
ATOM 2950 O O . LEU B 2 10 ? 40.002 42.284 33.388 1.00 28.13 196 LEU Q O 1
ATOM 2955 N N . LEU B 2 11 ? 39.513 40.080 33.452 1.00 31.26 197 LEU Q N 1
ATOM 2956 C CA . LEU B 2 11 ? 39.714 39.926 34.892 1.00 22.16 197 LEU Q CA 1
ATOM 2957 C C . LEU B 2 11 ? 41.182 39.643 35.189 1.00 30.21 197 LEU Q C 1
ATOM 2958 O O . LEU B 2 11 ? 41.803 38.785 34.554 1.00 34.54 197 LEU Q O 1
ATOM 2963 N N . ILE B 2 12 ? 41.719 40.339 36.186 1.00 32.45 198 ILE Q N 1
ATOM 2964 C CA . ILE B 2 12 ? 43.133 40.283 36.544 1.00 36.31 198 ILE Q CA 1
ATOM 2965 C C . ILE B 2 12 ? 43.257 40.266 38.062 1.00 40.03 198 ILE Q C 1
ATOM 2966 O O . ILE B 2 12 ? 42.502 40.943 38.765 1.00 52.14 198 ILE Q O 1
ATOM 2971 N N . ASN B 2 13 ? 44.202 39.485 38.572 1.00 45.92 199 ASN Q N 1
ATOM 2972 C CA . ASN B 2 13 ? 44.353 39.321 40.008 1.00 47.35 19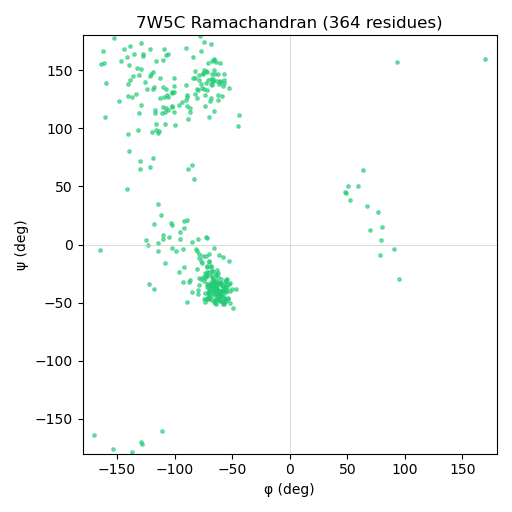9 ASN Q CA 1
ATOM 2973 C C . ASN B 2 13 ? 45.231 40.408 40.610 1.00 54.83 199 ASN Q C 1
ATOM 2974 O O . ASN B 2 13 ? 46.049 41.005 39.917 1.00 66.55 199 ASN Q O 1
#

Secondary structure (DSSP, 8-state):
-EEEGGGTEEEEEETTEEEEEETTEEEEEEEEEE-SSEEEEEEEETTTTEEEEEEEETTTTSSHHHHHHHHHHHHHHHH---TTBPPEEEEPPPS-GGG---EEEEEE--SEEHHHHHHSSS---HHHHHHHHHHHHHHHHHHHHTTEE-----GGGEEE-TT--EEE---TT-EETT---S-----S--TT--HHHHTT-SS--THHHHHHHHHHHHHHHHSS-S---SSHHHHHHHHHHHH----TTTTTT---HHHHHHHHHSPP-----HHHHS-SS-HHHHHHHHHHS-SSGGGSPPHHHHHTSGGGTTT--GGG----SS-----TT-TT--HHHHHHHHHHHHHHH--/--TTT-PPPPP--

Nearest PDB structures (foldseek):
  7w5c-assembly1_A  TM=1.003E+00  e=3.460E-70  Arabidopsis thaliana
  8psr-assembly1_A  TM=9.629E-01  e=4.223E-40  Homo sapiens
  4nif-assembly1_E  TM=9.639E-01  e=5.549E-40  Homo sapiens
  4iz7-assembly2_A  TM=9.430E-01  e=3.726E-38  Homo sapiens
  4xoy-assembly1_A  TM=9.323E-01  e=2.622E-35  Rattus norvegicus

Organism: Arabidopsis thaliana (NCBI:txid3702)

InterPro domains:
  IPR000719 Protein kinase domain [PF00069] (47-329)
  IPR000719 Protein kinase domain [PS50011] (43-329)
  IPR000719 Protein kinase domain [SM00220] (43-329)
  IPR003527 Mitogen-activated protein (MAP) kinase, conserved site [PS01351] (78-181)
  IPR008271 Serine/threonine-protein kinase, active site [PS00108] (165-177)
  IPR011009 Protein kinase-like domain superfamily [SSF56112] (46-336)
  IPR017441 Protein kinase, ATP binding site [PS00107] (49-73)
  IPR050117 Mitogen-activated protein (MAP) kinase [PTHR24055] (41-338)

GO terms:
  GO:0005634 nucleus (C, IDA)
  GO:0005737 cytoplasm (C, IDA)
  GO:0009504 cell plate (C, IDA)
  GO:0106310 protein serine kinase activity (F, EXP)
  GO:0000911 cytokinesis by cell plate formation (P, IMP)
  GO:0043622 cortical microtubule organization (P, IMP)
  GO:0010119 regulation of stomatal movement (P, IMP)
  GO:0090333 regulation of stomatal closure (P, IMP)
  GO:0071244 cellular response to carbon dioxide (P, IMP)
  GO:0005515 protein binding (F, IPI)
  GO:0004672 protein kinase activity (F, IDA)
  GO:0004707 MAP kinase activity (F, IDA)
  GO:0042539 hypotonic salinity response (P, IDA)
  GO:0009409 response to cold (P, IDA)
  GO:0009651 response to salt stress (P, IDA)
  GO:0009737 response to abscisic acid (P, IEP)
  GO:0016310 phosphorylation (P, IDA)
  GO:0009868 jasmonic acid and ethylene-dependent systemic resistance, jasmonic acid mediated signaling pathway (P, TAS)
  GO:0005634 nucleus (C, HDA)
  GO:0009555 pollen development (P, IMP)